Protein AF-D9PMX5-F1 (afdb_monomer)

Solvent-accessible surface area (backbone atoms only — not comparable to full-atom values): 16049 Å² total; per-residue (Å²): 133,87,76,80,77,75,87,60,54,78,67,49,69,47,73,49,73,52,74,52,67,73,66,56,41,36,36,37,34,32,37,39,31,43,28,40,38,72,65,44,78,43,47,46,88,87,67,52,73,47,41,22,31,37,40,39,36,14,28,20,63,21,34,35,36,45,33,70,34,85,86,42,70,61,33,41,30,40,36,38,35,51,24,34,32,25,38,39,39,39,38,44,65,49,89,92,55,53,35,35,36,45,35,36,40,33,39,23,52,29,36,37,39,29,62,32,88,54,39,42,36,41,23,67,28,37,38,41,42,37,34,40,34,33,56,40,51,92,93,39,74,24,66,48,22,68,46,18,59,92,63,59,46,75,31,66,22,84,94,46,74,40,74,47,46,48,70,22,84,73,27,24,32,45,34,40,36,32,37,38,37,43,34,49,73,70,30,39,40,34,30,38,41,37,40,35,38,38,87,67,22,42,40,36,38,35,39,57,32,30,37,35,39,68,55,97,59,39,36,40,37,39,38,64,17,35,38,41,36,40,33,41,71,84,79,28,39,3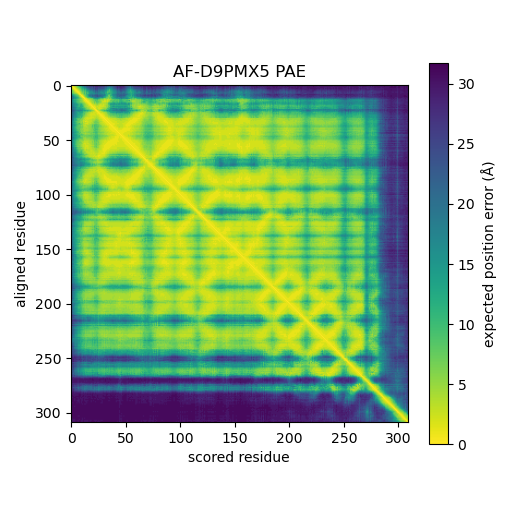5,39,40,37,35,26,20,40,38,38,42,50,59,103,50,79,75,44,54,26,73,37,32,38,39,39,40,38,42,74,73,57,72,94,80,61,67,51,74,48,76,49,77,44,57,88,66,86,93,82,79,79,80,81,80,85,84,80,84,81,90,84,85,89,80,88,84,82,81,85,80,131

Structure (mmCIF, N/CA/C/O backbone):
data_AF-D9PMX5-F1
#
_entry.id   AF-D9PMX5-F1
#
loop_
_atom_site.group_PDB
_atom_site.id
_atom_site.type_symbol
_atom_site.label_atom_id
_atom_site.label_alt_id
_atom_site.label_comp_id
_atom_site.label_asym_id
_atom_site.label_entity_id
_atom_site.label_seq_id
_atom_site.pdbx_PDB_ins_code
_atom_site.Cartn_x
_atom_site.Cartn_y
_atom_site.Cartn_z
_atom_site.occupancy
_atom_site.B_iso_or_equiv
_atom_site.auth_seq_id
_atom_site.auth_comp_id
_atom_site.auth_asym_id
_atom_site.auth_atom_id
_atom_site.pdbx_PDB_model_num
ATOM 1 N N . SER A 1 1 ? -36.006 3.185 29.974 1.00 39.69 1 SER A N 1
ATOM 2 C CA . SER A 1 1 ? -34.825 2.409 29.557 1.00 39.69 1 SER A CA 1
ATOM 3 C C . SER A 1 1 ? -34.786 2.412 28.040 1.00 39.69 1 SER A C 1
ATOM 5 O O . SER A 1 1 ? -35.597 1.746 27.414 1.00 39.69 1 SER A O 1
ATOM 7 N N . GLY A 1 2 ? -33.936 3.244 27.436 1.00 37.97 2 GLY A N 1
ATOM 8 C CA . GLY A 1 2 ? -33.701 3.164 25.995 1.00 37.97 2 GLY A CA 1
ATOM 9 C C . GLY A 1 2 ? -32.784 1.979 25.743 1.00 37.97 2 GLY A C 1
ATOM 10 O O . GLY A 1 2 ? -31.610 2.054 26.083 1.00 37.97 2 GLY A O 1
ATOM 11 N N . SER A 1 3 ? -33.321 0.869 25.247 1.00 43.72 3 SER A N 1
ATOM 12 C CA . SER A 1 3 ? -32.500 -0.226 24.743 1.00 43.72 3 SER A CA 1
ATOM 13 C C . SER A 1 3 ? -31.853 0.244 23.445 1.00 43.72 3 SER A C 1
ATOM 15 O O . SER A 1 3 ? -32.536 0.377 22.428 1.00 43.72 3 SER A O 1
ATOM 17 N N . THR A 1 4 ? -30.557 0.533 23.475 1.00 48.75 4 THR A N 1
ATOM 18 C CA . THR A 1 4 ? -29.737 0.570 22.266 1.00 48.75 4 THR A CA 1
ATOM 19 C C . THR A 1 4 ? -29.812 -0.824 21.655 1.00 48.75 4 THR A C 1
ATOM 21 O O . THR A 1 4 ? -29.334 -1.793 22.240 1.00 48.75 4 THR A O 1
ATOM 24 N N . PHE A 1 5 ? -30.513 -0.944 20.530 1.00 51.25 5 PHE A N 1
ATOM 25 C CA . PHE A 1 5 ? -30.492 -2.165 19.742 1.00 51.25 5 PHE A CA 1
ATOM 26 C C . PHE A 1 5 ? -29.097 -2.277 19.134 1.00 51.25 5 PHE A C 1
ATOM 28 O O . PHE A 1 5 ? -28.703 -1.445 18.319 1.00 51.25 5 PHE A O 1
ATOM 35 N N . ASP A 1 6 ? -28.344 -3.280 19.572 1.00 54.78 6 ASP A N 1
ATOM 36 C CA . ASP A 1 6 ? -27.130 -3.688 18.886 1.00 54.78 6 ASP A CA 1
ATOM 37 C C . ASP A 1 6 ? -27.539 -4.327 17.554 1.00 54.78 6 ASP A C 1
ATOM 39 O O . ASP A 1 6 ? -28.049 -5.449 17.501 1.00 54.78 6 ASP A O 1
ATOM 43 N N . HIS A 1 7 ? -27.404 -3.557 16.476 1.00 56.28 7 HIS A N 1
ATOM 44 C CA . HIS A 1 7 ? -27.706 -4.012 15.123 1.00 56.28 7 HIS A CA 1
ATOM 45 C C . HIS A 1 7 ? -26.608 -4.926 14.556 1.00 56.28 7 HIS A C 1
ATOM 47 O O . HIS A 1 7 ? -26.836 -5.575 13.536 1.00 56.28 7 HIS A O 1
ATOM 53 N N . PHE A 1 8 ? -25.452 -5.023 15.222 1.00 55.94 8 PHE A N 1
ATOM 54 C CA . PHE A 1 8 ? -24.312 -5.830 14.810 1.00 55.94 8 PHE A CA 1
ATOM 55 C C . PHE A 1 8 ? -23.960 -6.807 15.926 1.00 55.94 8 PHE A C 1
ATOM 57 O O . PHE A 1 8 ? -22.985 -6.609 16.642 1.00 55.94 8 PHE A O 1
ATOM 64 N N . GLY A 1 9 ? -24.747 -7.881 16.065 1.00 54.59 9 GLY A N 1
ATOM 65 C CA . GLY A 1 9 ? -24.430 -8.941 17.024 1.00 54.59 9 GLY A CA 1
ATOM 66 C C . GLY A 1 9 ? -22.936 -9.285 16.990 1.00 54.59 9 GLY A C 1
ATOM 67 O O . GLY A 1 9 ? -22.378 -9.505 15.915 1.00 54.59 9 GLY A O 1
ATOM 68 N N . VAL A 1 10 ? -22.290 -9.259 18.158 1.00 56.69 10 VAL A N 1
ATOM 69 C CA . VAL A 1 10 ? -20.836 -9.414 18.309 1.00 56.69 10 VAL A CA 1
ATOM 70 C C . VAL A 1 10 ? -20.323 -10.583 17.455 1.00 56.69 10 VAL A C 1
ATOM 72 O O . VAL A 1 10 ? -20.776 -11.716 17.615 1.00 56.69 10 VAL A O 1
ATOM 75 N N . ASN A 1 11 ? -19.368 -10.311 16.559 1.00 56.53 11 ASN A N 1
ATOM 76 C CA . ASN A 1 11 ? -18.756 -11.264 15.619 1.00 56.53 11 ASN A CA 1
ATOM 77 C C . ASN A 1 11 ? -19.645 -11.811 14.479 1.00 56.53 11 ASN A C 1
ATOM 79 O O . ASN A 1 11 ? -19.196 -12.700 13.753 1.00 56.53 11 ASN A O 1
ATOM 83 N N . ALA A 1 12 ? -20.861 -11.302 14.263 1.00 62.66 12 ALA A N 1
ATOM 84 C CA . ALA A 1 12 ? -21.625 -11.605 13.053 1.00 62.66 12 ALA A CA 1
ATOM 85 C C . ALA A 1 12 ? -21.166 -10.689 11.905 1.00 62.66 12 ALA A C 1
ATOM 87 O O . ALA A 1 12 ? -21.314 -9.470 11.970 1.00 62.66 12 ALA A O 1
ATOM 88 N N . GLY A 1 13 ? -20.585 -11.276 10.856 1.00 73.56 13 GLY A N 1
ATOM 89 C CA . GLY A 1 13 ? -20.261 -10.554 9.628 1.00 73.56 13 GLY A CA 1
ATOM 90 C C . GLY A 1 13 ? -21.500 -10.379 8.755 1.00 73.56 13 GLY A C 1
ATOM 91 O O . GLY A 1 13 ? -22.198 -11.349 8.464 1.00 73.56 13 GLY A O 1
ATOM 92 N N . TYR A 1 14 ? -21.757 -9.155 8.306 1.00 81.19 14 TYR A N 1
ATOM 93 C CA . TYR A 1 14 ? -22.816 -8.835 7.352 1.00 81.19 14 TYR A CA 1
ATOM 94 C C . TYR A 1 14 ? -22.183 -8.520 6.009 1.00 81.19 14 TYR A C 1
ATOM 96 O O . TYR A 1 14 ? -21.224 -7.760 5.958 1.00 81.19 14 TYR A O 1
ATOM 104 N N . SER A 1 15 ? -22.710 -9.091 4.927 1.00 80.75 15 SER A N 1
ATOM 105 C CA . SER A 1 15 ? -22.255 -8.786 3.569 1.00 80.75 15 SER A CA 1
ATOM 106 C C . SER A 1 15 ? -23.378 -8.149 2.770 1.00 80.75 15 SER A C 1
ATOM 108 O O . SER A 1 15 ? -24.520 -8.608 2.819 1.00 80.75 15 SER A O 1
ATOM 110 N N . PHE A 1 16 ? -23.053 -7.100 2.030 1.00 83.25 16 PHE A N 1
ATOM 111 C CA . PHE A 1 16 ? -23.974 -6.422 1.136 1.00 83.25 16 PHE A CA 1
ATOM 112 C C . PHE A 1 16 ? -23.234 -5.975 -0.124 1.00 83.25 16 PHE A C 1
ATOM 114 O O . PHE A 1 16 ? -22.102 -5.502 -0.071 1.00 83.25 16 PHE A O 1
ATOM 121 N N . GLY A 1 17 ? -23.880 -6.147 -1.273 1.00 84.50 17 GLY A N 1
ATOM 122 C CA . GLY A 1 17 ? -23.420 -5.570 -2.531 1.00 84.50 17 GLY A CA 1
ATOM 123 C C . GLY A 1 17 ? -23.981 -4.164 -2.699 1.00 84.50 17 GLY A C 1
ATOM 124 O O . GLY A 1 17 ? -25.111 -3.895 -2.283 1.00 84.50 17 GLY A O 1
ATOM 125 N N . G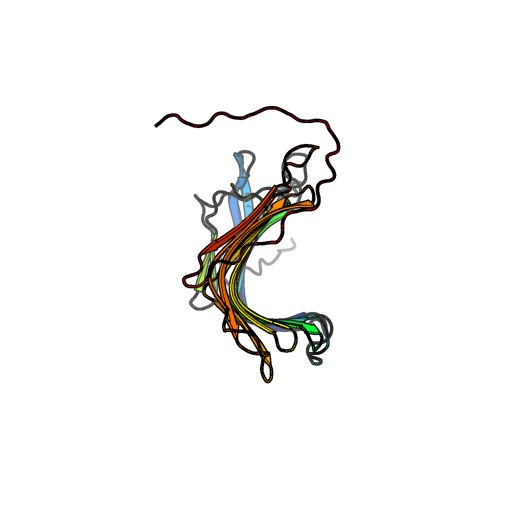LY A 1 18 ? -23.219 -3.272 -3.320 1.00 79.75 18 GLY A N 1
ATOM 126 C CA . GLY A 1 18 ? -23.730 -1.951 -3.654 1.00 79.75 18 GLY A CA 1
ATOM 127 C C . GLY A 1 18 ? -22.712 -1.032 -4.305 1.00 79.75 18 GLY A C 1
ATOM 128 O O . GLY A 1 18 ? -21.533 -1.361 -4.440 1.00 79.75 18 GLY A O 1
ATOM 129 N N . ASP A 1 19 ? -23.210 0.143 -4.675 1.00 83.06 19 ASP A N 1
ATOM 130 C CA . ASP A 1 19 ? -22.425 1.234 -5.230 1.00 83.06 19 ASP A CA 1
ATOM 131 C C . ASP A 1 19 ? -22.364 2.381 -4.215 1.00 83.06 19 ASP A C 1
ATOM 133 O O . ASP A 1 19 ? -23.390 2.929 -3.804 1.00 83.06 19 ASP A O 1
ATOM 137 N N . LEU A 1 20 ? -21.155 2.785 -3.837 1.00 79.94 20 LEU A N 1
ATOM 138 C CA . LEU A 1 20 ? -20.886 4.066 -3.202 1.00 79.94 20 LEU A CA 1
ATOM 139 C C . LEU A 1 20 ? -20.490 5.057 -4.296 1.00 79.94 20 LEU A C 1
ATOM 141 O O . LEU A 1 20 ? -19.436 4.920 -4.911 1.00 79.94 20 LEU A O 1
ATOM 145 N N . SER A 1 21 ? -21.309 6.078 -4.529 1.00 82.50 21 SER A N 1
ATOM 146 C CA . SER A 1 21 ? -20.995 7.162 -5.461 1.00 82.50 21 SER A CA 1
ATOM 147 C C . SER A 1 21 ? -21.200 8.504 -4.775 1.00 82.50 21 SER A C 1
ATOM 149 O O . SER A 1 21 ? -22.320 8.863 -4.416 1.00 82.50 21 SER A O 1
ATOM 151 N N . LEU A 1 22 ? -20.114 9.257 -4.598 1.00 80.81 22 LEU A N 1
ATOM 152 C CA . LEU A 1 22 ? -20.129 10.615 -4.045 1.00 80.81 22 LEU A CA 1
ATOM 153 C C . LEU A 1 22 ? -20.081 11.671 -5.165 1.00 80.81 22 LEU A C 1
ATOM 155 O O . LEU A 1 22 ? -19.521 12.755 -5.000 1.00 80.81 22 LEU A O 1
ATOM 159 N N . GLY A 1 23 ? -20.642 11.345 -6.334 1.00 79.69 23 GLY A N 1
ATOM 160 C CA . GLY A 1 23 ? -20.618 12.191 -7.525 1.00 79.69 23 GLY A CA 1
ATOM 161 C C . GLY A 1 23 ? -19.370 11.960 -8.378 1.00 79.69 23 GLY A C 1
ATOM 162 O O . GLY A 1 23 ? -18.983 10.824 -8.627 1.00 79.69 23 GLY A O 1
ATOM 163 N N . GLN A 1 24 ? -18.746 13.039 -8.859 1.00 75.75 24 GLN A N 1
ATOM 164 C CA . GLN A 1 24 ? -17.623 12.948 -9.810 1.00 75.75 24 GLN A CA 1
ATOM 165 C C . GLN A 1 24 ? -16.289 12.540 -9.162 1.00 75.75 24 GLN A C 1
ATOM 167 O O . GLN A 1 24 ? -15.357 12.167 -9.868 1.00 75.75 24 GLN A O 1
ATOM 172 N N . GLY A 1 25 ? -16.213 12.617 -7.828 1.00 76.81 25 GLY A N 1
ATOM 173 C CA . GLY A 1 25 ? -14.975 12.485 -7.061 1.00 76.81 25 GLY A CA 1
ATOM 174 C C . GLY A 1 25 ? -14.588 11.054 -6.705 1.00 76.81 25 GLY A C 1
ATOM 175 O O . GLY A 1 25 ? -13.450 10.642 -6.909 1.00 76.81 25 GLY A O 1
ATOM 176 N N . LEU A 1 26 ? -15.538 10.309 -6.141 1.00 84.12 26 LEU A N 1
ATOM 177 C CA . LEU A 1 26 ? -15.337 8.957 -5.631 1.00 84.12 26 LEU A CA 1
ATOM 178 C C . LEU A 1 26 ? -16.493 8.074 -6.088 1.00 84.12 26 LEU A C 1
ATOM 180 O O . LEU A 1 26 ? -17.654 8.370 -5.804 1.00 84.12 26 LEU A O 1
ATOM 184 N N . SER A 1 27 ? -16.158 6.969 -6.744 1.00 87.94 27 SER A N 1
ATOM 185 C CA . SER A 1 27 ? -17.079 5.857 -6.965 1.00 87.94 27 SER A CA 1
ATOM 186 C C . SER A 1 27 ? -16.402 4.552 -6.572 1.00 87.94 27 SER A C 1
ATOM 188 O O . SER A 1 27 ? -15.224 4.378 -6.873 1.00 87.94 27 SER A O 1
ATOM 190 N N . LEU A 1 28 ? -17.132 3.653 -5.925 1.00 87.69 28 LEU A N 1
ATOM 191 C CA . LEU A 1 28 ? -16.702 2.301 -5.594 1.00 87.69 28 LEU A CA 1
ATOM 192 C C . LEU A 1 28 ? -17.919 1.379 -5.670 1.00 87.69 28 LEU A C 1
ATOM 194 O O . LEU A 1 28 ? -18.917 1.631 -5.005 1.00 87.69 28 LEU A O 1
ATOM 198 N N . SER A 1 29 ? -17.832 0.325 -6.465 1.00 91.19 29 SER A N 1
ATOM 199 C CA . SER A 1 29 ? -18.817 -0.751 -6.543 1.00 91.19 29 SER A CA 1
ATOM 200 C C . SER A 1 29 ? -18.178 -2.051 -6.088 1.00 91.19 29 SER A C 1
ATOM 202 O O . SER A 1 29 ? -16.992 -2.250 -6.337 1.00 91.19 29 SER A O 1
ATOM 204 N N . GLY A 1 30 ? -18.937 -2.956 -5.485 1.00 91.56 30 GLY A N 1
ATOM 205 C CA . GLY A 1 30 ? -18.432 -4.275 -5.106 1.00 91.56 30 GLY A CA 1
ATOM 206 C C . GLY A 1 30 ? -19.278 -4.923 -4.024 1.00 91.56 30 GLY A C 1
ATOM 207 O O . GLY A 1 30 ? -20.362 -4.437 -3.685 1.00 91.56 30 GLY A O 1
ATOM 208 N N . THR A 1 31 ? -18.761 -6.013 -3.467 1.00 93.06 31 THR A N 1
ATOM 209 C CA . THR A 1 31 ? -19.332 -6.622 -2.266 1.00 93.06 31 THR A CA 1
ATOM 210 C C . THR A 1 31 ? -18.546 -6.136 -1.061 1.00 93.06 31 THR A C 1
ATOM 212 O O . THR A 1 31 ? -17.327 -6.279 -1.013 1.00 93.06 31 THR A O 1
ATOM 215 N N . LEU A 1 32 ? -19.242 -5.553 -0.090 1.00 90.75 32 LEU A N 1
ATOM 216 C CA . LEU A 1 32 ? -18.660 -5.148 1.179 1.00 90.75 32 LEU A CA 1
ATOM 217 C C . LEU A 1 32 ? -19.118 -6.108 2.270 1.00 90.75 32 LEU A C 1
ATOM 219 O O . LEU A 1 32 ? -20.305 -6.415 2.377 1.00 90.75 32 LEU A O 1
ATOM 223 N N . SER A 1 33 ? -18.184 -6.553 3.101 1.00 90.81 33 SER A N 1
ATOM 224 C CA . SER A 1 33 ? -18.472 -7.245 4.349 1.00 90.81 33 SER A CA 1
ATOM 225 C C . SER A 1 33 ? -18.064 -6.370 5.527 1.00 90.81 33 SER A C 1
ATOM 227 O O . SER A 1 33 ? -17.043 -5.693 5.478 1.00 90.81 33 SER A O 1
ATOM 229 N N . VAL A 1 34 ? -18.870 -6.345 6.585 1.00 91.31 34 VAL A N 1
ATOM 230 C CA . VAL A 1 34 ? -18.575 -5.612 7.820 1.00 91.31 34 VAL A CA 1
ATOM 231 C C . VAL A 1 34 ? -18.812 -6.537 9.002 1.00 91.31 34 VAL A C 1
ATOM 233 O O . VAL A 1 34 ? -19.871 -7.154 9.116 1.00 91.31 34 VAL A O 1
ATOM 236 N N . ALA A 1 35 ? -17.832 -6.627 9.890 1.00 91.50 35 ALA A N 1
ATOM 237 C CA . ALA A 1 35 ? -17.941 -7.298 11.175 1.00 91.50 35 ALA A CA 1
ATOM 238 C C . ALA A 1 35 ? -17.392 -6.395 12.280 1.00 91.50 35 ALA A C 1
ATOM 240 O O . ALA A 1 35 ? -16.505 -5.573 12.049 1.00 91.50 35 ALA A O 1
ATOM 241 N N . TYR A 1 36 ? -17.917 -6.577 13.486 1.00 92.69 36 TYR A N 1
ATOM 242 C CA . TYR A 1 36 ? -17.528 -5.813 14.660 1.00 92.69 36 TYR A CA 1
ATOM 243 C C . TYR A 1 36 ? -17.294 -6.749 15.848 1.00 92.69 36 TYR A C 1
ATOM 245 O O . TYR A 1 36 ? -18.074 -7.675 16.102 1.00 92.69 36 TYR A O 1
ATOM 253 N N . SER A 1 37 ? -16.200 -6.509 16.562 1.00 92.25 37 SER A N 1
ATOM 254 C CA . SER A 1 37 ? -15.823 -7.207 17.788 1.00 92.25 37 SER A CA 1
ATOM 255 C C . SER A 1 37 ? -15.557 -6.159 18.863 1.00 92.25 37 SER A C 1
ATOM 257 O O . SER A 1 37 ? -14.705 -5.302 18.670 1.00 92.25 37 SER A O 1
ATOM 259 N N . THR A 1 38 ? -16.252 -6.224 19.995 1.00 93.56 38 THR A N 1
ATOM 260 C CA . THR A 1 38 ? -16.013 -5.316 21.129 1.00 93.56 38 THR A CA 1
ATOM 261 C C . THR A 1 38 ? -15.159 -5.986 22.203 1.00 93.56 38 THR A C 1
ATOM 263 O O . THR A 1 38 ? -15.226 -7.206 22.384 1.00 93.56 38 THR A O 1
ATOM 266 N N . GLY A 1 39 ? -14.361 -5.194 22.922 1.00 92.12 39 GLY A N 1
ATOM 267 C CA . GLY A 1 39 ? -13.612 -5.654 24.092 1.00 92.12 39 GLY A CA 1
ATOM 268 C C . GLY A 1 39 ? -12.479 -6.639 23.786 1.00 92.12 39 GLY A C 1
ATOM 269 O O . GLY A 1 39 ? -12.128 -7.460 24.635 1.00 92.12 39 GLY A O 1
ATOM 270 N N . VAL A 1 40 ? -11.904 -6.581 22.584 1.00 93.94 40 VAL A N 1
ATOM 271 C CA . VAL A 1 40 ? -10.739 -7.382 22.192 1.00 93.94 40 VAL A CA 1
ATOM 272 C C . VAL A 1 40 ? -9.528 -6.923 23.004 1.00 93.94 40 VAL A C 1
ATOM 274 O O . VAL A 1 40 ? -9.148 -5.759 22.963 1.00 93.94 40 VAL A O 1
ATOM 277 N N . SER A 1 41 ? -8.920 -7.823 23.774 1.00 94.69 41 SER A N 1
ATOM 278 C CA . SER A 1 41 ? -7.818 -7.472 24.674 1.00 94.69 41 SER A CA 1
ATOM 279 C C . SER A 1 41 ? -6.486 -7.432 23.924 1.00 94.69 41 SER A C 1
ATOM 281 O O . SER A 1 41 ? -5.840 -8.463 23.791 1.00 94.69 41 SER A O 1
ATOM 283 N N . LEU A 1 42 ? -6.057 -6.257 23.461 1.00 95.25 42 LEU A N 1
ATOM 284 C CA . LEU A 1 42 ? -4.786 -6.077 22.745 1.00 95.25 42 LEU A CA 1
ATOM 285 C C . LEU A 1 42 ? -3.757 -5.355 23.620 1.00 95.25 42 LEU A C 1
ATOM 287 O O . LEU A 1 42 ? -4.109 -4.659 24.574 1.00 95.25 42 LEU A O 1
ATOM 291 N N . THR A 1 43 ? -2.478 -5.526 23.286 1.00 94.25 43 THR A N 1
ATOM 292 C CA . THR A 1 43 ? -1.367 -4.818 23.928 1.00 94.25 43 THR A CA 1
ATOM 293 C C . THR A 1 43 ? -0.952 -3.639 23.058 1.00 94.25 43 THR A C 1
ATOM 295 O O . THR A 1 43 ? -0.607 -3.822 21.891 1.00 94.25 43 THR A O 1
ATOM 298 N N . ASP A 1 44 ? -0.986 -2.434 23.622 1.00 93.12 44 ASP A N 1
ATOM 299 C CA . ASP A 1 44 ? -0.514 -1.239 22.934 1.00 93.12 44 ASP A CA 1
ATOM 300 C C . ASP A 1 44 ? 1.027 -1.185 22.863 1.00 93.12 44 ASP A C 1
ATOM 302 O O . ASP A 1 44 ? 1.723 -1.952 23.540 1.00 93.12 44 ASP A O 1
ATOM 306 N N . PRO A 1 45 ? 1.602 -0.272 22.065 1.00 94.50 45 PRO A N 1
ATOM 307 C CA . PRO A 1 45 ? 3.056 -0.178 21.918 1.00 94.50 45 PRO A CA 1
ATOM 308 C C . PRO A 1 45 ? 3.807 0.316 23.164 1.00 94.50 45 PRO A C 1
ATOM 310 O O . PRO A 1 45 ? 5.032 0.217 23.208 1.00 94.50 45 PRO A O 1
ATOM 313 N N . LEU A 1 46 ? 3.106 0.807 24.194 1.00 93.31 46 LEU A N 1
ATOM 314 C CA . LEU A 1 46 ? 3.682 1.099 25.513 1.00 93.31 46 LEU A CA 1
ATOM 315 C C . LEU A 1 46 ? 3.660 -0.129 26.444 1.00 93.31 46 LEU A C 1
ATOM 317 O O . LEU A 1 46 ? 4.177 -0.065 27.561 1.00 93.31 46 LEU A O 1
ATOM 321 N N . GLY A 1 47 ? 3.102 -1.252 25.986 1.00 92.44 47 GLY A N 1
ATOM 322 C CA . GLY A 1 47 ? 3.020 -2.514 26.714 1.00 92.44 47 GLY A CA 1
ATOM 323 C C . GLY A 1 47 ? 1.777 -2.648 27.595 1.00 92.44 47 GLY A C 1
ATOM 324 O O . GLY A 1 47 ? 1.660 -3.639 28.321 1.00 92.44 47 GLY A O 1
ATOM 325 N N . ALA A 1 48 ? 0.842 -1.694 27.558 1.00 91.75 48 ALA A N 1
ATOM 326 C CA . ALA A 1 48 ? -0.394 -1.798 28.321 1.00 91.75 48 ALA A CA 1
ATOM 327 C C . ALA A 1 48 ? -1.402 -2.678 27.575 1.00 91.75 48 ALA A C 1
ATOM 329 O O . ALA A 1 48 ? -1.658 -2.503 26.387 1.00 91.75 48 ALA A O 1
ATOM 330 N N . THR A 1 49 ? -1.988 -3.643 28.283 1.00 94.06 49 THR A N 1
ATOM 331 C CA . THR A 1 49 ? -3.071 -4.469 27.736 1.00 94.06 49 THR A CA 1
ATOM 332 C C . THR A 1 49 ? -4.412 -3.867 28.122 1.00 94.06 49 THR A C 1
ATOM 334 O O . THR A 1 49 ? -4.680 -3.680 29.309 1.00 94.06 49 THR A O 1
ATOM 337 N N . GLN A 1 50 ? -5.246 -3.568 27.130 1.00 93.62 50 GLN A N 1
ATOM 338 C CA . GLN A 1 50 ? -6.530 -2.891 27.320 1.00 93.62 50 GLN A CA 1
ATOM 339 C C . GLN A 1 50 ? -7.569 -3.364 26.285 1.00 93.62 50 GLN A C 1
ATOM 341 O O . GLN A 1 50 ? -7.194 -4.009 25.302 1.00 93.62 50 GLN A O 1
ATOM 346 N N . PRO A 1 51 ? -8.876 -3.147 26.525 1.00 95.88 51 PRO A N 1
ATOM 347 C CA . PRO A 1 51 ? -9.910 -3.535 25.574 1.00 95.88 51 PRO A CA 1
ATOM 348 C C . PRO A 1 51 ? -9.963 -2.582 24.374 1.00 95.88 51 PRO A C 1
ATOM 350 O O . PRO A 1 51 ? -9.901 -1.363 24.533 1.00 95.88 51 PRO A O 1
ATOM 353 N N . PHE A 1 52 ? -10.137 -3.164 23.192 1.00 96.31 52 PHE A N 1
ATOM 354 C CA . PHE A 1 52 ? -10.343 -2.465 21.933 1.00 96.31 52 PHE A CA 1
ATOM 355 C C . PHE A 1 52 ? -11.602 -2.952 21.229 1.00 96.31 52 PHE A C 1
ATOM 357 O O . PHE A 1 52 ? -11.941 -4.139 21.228 1.00 96.31 52 PHE A O 1
ATOM 364 N N . ASP A 1 53 ? -12.249 -2.017 20.565 1.00 95.44 53 ASP A N 1
ATOM 365 C CA . ASP A 1 53 ? -13.300 -2.250 19.607 1.00 95.44 53 ASP A CA 1
ATOM 366 C C . ASP A 1 53 ? -12.668 -2.375 18.220 1.00 95.44 53 ASP A C 1
ATOM 368 O O . ASP A 1 53 ? -11.829 -1.571 17.816 1.00 95.44 53 ASP A O 1
ATOM 372 N N . VAL A 1 54 ? -13.038 -3.421 17.490 1.00 96.00 54 VAL A N 1
ATOM 373 C CA . VAL A 1 54 ? -12.404 -3.800 16.230 1.00 96.00 54 VAL A CA 1
ATOM 374 C C . VAL A 1 54 ? -13.462 -3.913 15.145 1.00 96.00 54 VAL A C 1
ATOM 376 O O . VAL A 1 54 ? -14.298 -4.818 15.165 1.00 96.00 54 VAL A O 1
ATOM 379 N N . TRP A 1 55 ? -13.388 -3.022 14.162 1.00 95.62 55 TRP A N 1
ATOM 380 C CA . TRP A 1 55 ? -14.150 -3.106 12.924 1.00 95.62 55 TRP A CA 1
ATOM 381 C C . TRP A 1 55 ? -13.326 -3.795 11.846 1.00 95.62 55 TRP A C 1
ATOM 383 O O . TRP A 1 55 ? -12.168 -3.459 11.606 1.00 95.62 55 TRP A O 1
ATOM 393 N N . LYS A 1 56 ? -13.952 -4.750 11.169 1.00 95.25 56 LYS A N 1
ATOM 394 C CA . LYS A 1 56 ? -13.385 -5.511 10.059 1.00 95.25 56 LYS A CA 1
ATOM 395 C C . LYS A 1 56 ? -14.235 -5.252 8.836 1.00 95.25 56 LYS A C 1
ATOM 397 O O . LYS A 1 56 ? -15.415 -5.591 8.839 1.00 95.25 56 LYS A O 1
ATOM 402 N N . ILE A 1 57 ? -13.642 -4.668 7.809 1.00 93.88 57 ILE A N 1
ATOM 403 C CA . ILE A 1 57 ? -14.313 -4.359 6.553 1.00 93.88 57 ILE A CA 1
ATOM 404 C C . ILE A 1 57 ? -13.616 -5.143 5.445 1.00 93.88 57 ILE A C 1
ATOM 406 O O . ILE A 1 57 ? -12.427 -4.949 5.210 1.00 93.88 57 ILE A O 1
ATOM 410 N N . GLY A 1 58 ? -14.333 -6.044 4.784 1.00 94.44 58 GLY A N 1
ATOM 411 C CA . GLY A 1 58 ? -13.878 -6.712 3.570 1.00 94.44 58 GLY A CA 1
ATOM 412 C C . GLY A 1 58 ? -14.463 -6.033 2.339 1.00 94.44 58 GLY A C 1
ATOM 413 O O . GLY A 1 58 ? -15.619 -5.620 2.344 1.00 94.44 58 GLY A O 1
ATOM 414 N N . ILE A 1 59 ? -13.670 -5.917 1.285 1.00 93.25 59 ILE A N 1
ATOM 415 C CA . ILE A 1 59 ? -14.092 -5.466 -0.040 1.00 93.25 59 ILE A CA 1
ATOM 416 C C . ILE A 1 59 ? -13.713 -6.579 -1.002 1.00 93.25 59 ILE A C 1
ATOM 418 O O . ILE A 1 59 ? -12.556 -6.985 -1.018 1.00 93.25 59 ILE A O 1
ATOM 422 N N . GLU A 1 60 ? -14.675 -7.072 -1.767 1.00 94.62 60 GLU A N 1
ATOM 423 C CA . GLU A 1 60 ? -14.483 -8.129 -2.757 1.00 94.62 60 GLU A CA 1
ATOM 424 C C . GLU A 1 60 ? -14.915 -7.634 -4.141 1.00 94.62 60 GLU A C 1
ATOM 426 O O . GLU A 1 60 ? -15.985 -7.019 -4.278 1.00 94.62 60 GLU A O 1
ATOM 431 N N . ASN A 1 61 ? -14.107 -7.941 -5.164 1.00 94.12 61 ASN A N 1
ATOM 432 C CA . ASN A 1 61 ? -14.347 -7.577 -6.566 1.00 94.12 61 ASN A CA 1
ATOM 433 C C . ASN A 1 61 ? -14.636 -6.070 -6.744 1.00 94.12 61 ASN A C 1
ATOM 435 O O . ASN A 1 61 ? -15.455 -5.647 -7.569 1.00 94.12 61 ASN A O 1
ATOM 439 N N . GLY A 1 62 ? -13.985 -5.240 -5.931 1.00 92.56 62 GLY A N 1
ATOM 440 C CA . GLY A 1 62 ? -14.195 -3.805 -5.886 1.00 92.56 62 GLY A CA 1
ATOM 441 C C . GLY A 1 62 ? -13.755 -3.128 -7.182 1.00 92.56 62 GLY A C 1
ATOM 442 O O . GLY A 1 62 ? -12.667 -3.364 -7.692 1.00 92.56 62 GLY A O 1
ATOM 443 N N . THR A 1 63 ? -14.569 -2.243 -7.737 1.00 93.50 63 THR A N 1
ATOM 444 C CA . THR A 1 63 ? -14.178 -1.405 -8.875 1.00 93.50 63 THR A CA 1
ATOM 445 C C . THR A 1 63 ? -14.457 0.037 -8.535 1.00 93.50 63 THR A C 1
ATOM 447 O O . THR A 1 63 ? -15.562 0.388 -8.131 1.00 93.50 63 THR A O 1
ATOM 450 N N . GLY A 1 64 ? -13.451 0.890 -8.684 1.00 90.06 64 GLY A N 1
ATOM 451 C CA . GLY A 1 64 ? -13.535 2.250 -8.193 1.00 90.06 64 GLY A CA 1
ATOM 452 C C . GLY A 1 64 ? -12.821 3.271 -9.054 1.00 90.06 64 GLY A C 1
ATOM 453 O O . GLY A 1 64 ? -11.987 2.961 -9.902 1.00 90.06 64 GLY A O 1
ATOM 454 N N . TYR A 1 65 ? -13.185 4.521 -8.817 1.00 89.38 65 TYR A N 1
ATOM 455 C CA . TYR A 1 65 ? -12.521 5.690 -9.362 1.00 89.38 65 TYR A CA 1
ATOM 456 C C . TYR A 1 65 ? -12.420 6.751 -8.272 1.00 89.38 65 TYR A C 1
ATOM 458 O O . TYR A 1 65 ? -13.418 7.047 -7.615 1.00 89.38 65 TYR A O 1
ATOM 466 N N . LEU A 1 66 ? -11.232 7.326 -8.125 1.00 88.06 66 LEU A N 1
ATOM 467 C CA . LEU A 1 66 ? -10.946 8.498 -7.310 1.00 88.06 66 LEU A CA 1
ATOM 468 C C . LEU A 1 66 ? -10.302 9.558 -8.206 1.00 88.06 66 LEU A C 1
ATOM 470 O O . LEU A 1 66 ? -9.193 9.350 -8.691 1.00 88.06 66 LEU A O 1
ATOM 474 N N . GLY A 1 67 ? -10.947 10.698 -8.428 1.00 86.88 67 GLY A N 1
ATOM 475 C CA . GLY A 1 67 ? -10.391 11.722 -9.313 1.00 86.88 67 GLY A CA 1
ATOM 476 C C . GLY A 1 67 ? -11.337 12.875 -9.598 1.00 86.88 67 GLY A C 1
ATOM 477 O O . GLY A 1 67 ? -12.329 13.056 -8.908 1.00 86.88 67 GLY A O 1
ATOM 478 N N . LEU A 1 68 ? -11.002 13.695 -10.592 1.00 82.50 68 LEU A N 1
ATOM 479 C CA . LEU A 1 68 ? -11.769 14.907 -10.898 1.00 82.50 68 LEU A CA 1
ATOM 480 C C . LEU A 1 68 ? -12.939 14.664 -11.860 1.00 82.50 68 LEU A C 1
ATOM 482 O O . LEU A 1 68 ? -13.920 15.404 -11.796 1.00 82.50 68 LEU A O 1
ATOM 486 N N . ASP A 1 69 ? -12.836 13.667 -12.742 1.00 78.94 69 ASP A N 1
ATOM 487 C CA . ASP A 1 69 ? -13.909 13.275 -13.660 1.00 78.94 69 ASP A CA 1
ATOM 488 C C . ASP A 1 69 ? -13.667 11.857 -14.200 1.00 78.94 69 ASP A C 1
ATOM 490 O O . ASP A 1 69 ? -12.730 11.610 -14.961 1.00 78.94 69 ASP A O 1
ATOM 494 N N . LYS A 1 70 ? -14.533 10.916 -13.818 1.00 74.00 70 LYS A N 1
ATOM 495 C CA . LYS A 1 70 ? -14.464 9.516 -14.263 1.00 74.00 70 LYS A CA 1
ATOM 496 C C . LYS A 1 70 ? -14.686 9.357 -15.771 1.00 74.00 70 LYS A C 1
ATOM 498 O O . LYS A 1 70 ? -14.220 8.375 -16.345 1.00 74.00 70 LYS A O 1
ATOM 503 N N . ALA A 1 71 ? -15.431 10.266 -16.399 1.00 78.25 71 ALA A N 1
ATOM 504 C CA . ALA A 1 71 ? -15.819 10.171 -17.802 1.00 78.25 71 ALA A CA 1
ATOM 505 C C . ALA A 1 71 ? -14.802 10.822 -18.756 1.00 78.25 71 ALA A C 1
ATOM 507 O O . ALA A 1 71 ? -14.795 10.493 -19.944 1.00 78.25 71 ALA A O 1
ATOM 508 N N . ASP A 1 72 ? -13.935 11.706 -18.253 1.00 75.81 72 ASP A N 1
ATOM 509 C CA . ASP A 1 72 ? -12.899 12.383 -19.035 1.00 75.81 72 ASP A CA 1
ATOM 510 C C . ASP A 1 72 ? -11.499 11.820 -18.703 1.00 75.81 72 ASP A C 1
ATOM 512 O O . ASP A 1 72 ? -10.900 12.192 -17.689 1.00 75.81 72 ASP A O 1
ATOM 516 N N . PRO A 1 73 ? -10.911 10.966 -19.567 1.00 64.19 73 PRO A N 1
ATOM 517 C CA . PRO A 1 73 ? -9.574 10.414 -19.349 1.00 64.19 73 PRO A CA 1
ATOM 518 C C . PRO A 1 73 ? -8.469 11.481 -19.390 1.00 64.19 73 PRO A C 1
ATOM 520 O O . PRO A 1 73 ? -7.335 11.185 -19.029 1.00 64.19 73 PRO A O 1
ATOM 523 N N . GLY A 1 74 ? -8.761 12.715 -19.813 1.00 69.44 74 GLY A N 1
ATOM 524 C CA . GLY A 1 74 ? -7.849 13.852 -19.727 1.00 69.44 74 GLY A CA 1
ATOM 525 C C . GLY A 1 74 ? -7.771 14.483 -18.334 1.00 69.44 74 GLY A C 1
ATOM 526 O O . GLY A 1 74 ? -6.912 15.344 -18.116 1.00 69.44 74 GLY A O 1
ATOM 527 N N . LYS A 1 75 ? -8.638 14.084 -17.392 1.00 80.38 75 LYS A N 1
ATOM 528 C CA . LYS A 1 75 ? -8.614 14.568 -16.010 1.00 80.38 75 LYS A CA 1
ATOM 529 C C . LYS A 1 75 ? -7.810 13.640 -15.097 1.00 80.38 75 LYS A C 1
ATOM 531 O O . LYS A 1 75 ? -7.888 12.420 -15.235 1.00 80.38 75 LYS A O 1
ATOM 536 N N . PRO A 1 76 ? -7.075 14.212 -14.126 1.00 85.69 76 PRO A N 1
ATOM 537 C CA . PRO A 1 76 ? -6.412 13.446 -13.088 1.00 85.69 76 PRO A CA 1
ATOM 538 C C . PRO A 1 76 ? -7.371 12.506 -12.357 1.00 85.69 76 PRO A C 1
ATOM 540 O O . PRO A 1 76 ? -8.400 12.945 -11.832 1.00 85.69 76 PRO A O 1
ATOM 543 N N . GLY A 1 77 ? -7.002 11.234 -12.284 1.00 87.94 77 GLY A N 1
ATOM 544 C CA . GLY A 1 77 ? -7.746 10.239 -11.533 1.00 87.94 77 GLY A CA 1
ATOM 545 C C . GLY A 1 77 ? -7.036 8.898 -11.447 1.00 87.94 77 GLY A C 1
ATOM 546 O O . GLY A 1 77 ? -6.191 8.555 -12.273 1.00 87.94 77 GLY A O 1
ATOM 547 N N . LEU A 1 78 ? -7.411 8.143 -10.425 1.00 88.75 78 LEU A N 1
ATOM 548 C CA . LEU A 1 78 ? -7.033 6.766 -10.176 1.00 88.75 78 LEU A CA 1
ATOM 549 C C . LEU A 1 78 ? -8.269 5.899 -10.399 1.00 88.75 78 LEU A C 1
ATOM 551 O O . LEU A 1 78 ? -9.261 6.034 -9.689 1.00 88.75 78 LEU A O 1
ATOM 555 N N . SER A 1 79 ? -8.193 4.995 -11.364 1.00 90.88 79 SER A N 1
ATOM 556 C CA . SER A 1 79 ? -9.161 3.910 -11.517 1.00 90.88 79 SER A CA 1
ATOM 557 C C . SER A 1 79 ? -8.556 2.615 -11.003 1.00 90.88 79 SER A C 1
ATOM 559 O O . SER A 1 79 ? -7.368 2.369 -11.204 1.00 90.88 79 SER A O 1
ATOM 561 N N . VAL A 1 80 ? -9.369 1.795 -10.353 1.00 92.56 80 VAL A N 1
ATOM 562 C CA . VAL A 1 80 ? -8.990 0.466 -9.872 1.00 92.56 80 VAL A CA 1
ATOM 563 C C . VAL A 1 80 ? -10.070 -0.530 -10.254 1.00 92.56 80 VAL A C 1
ATOM 565 O O . VAL A 1 80 ? -11.257 -0.200 -10.229 1.00 92.56 80 VAL A O 1
ATOM 568 N N . THR A 1 81 ? -9.666 -1.737 -10.619 1.00 94.25 81 THR A N 1
ATOM 569 C CA . THR A 1 81 ? -10.580 -2.830 -10.958 1.00 94.25 81 THR A CA 1
ATOM 570 C C . THR A 1 81 ? -10.171 -4.085 -10.221 1.00 94.25 81 THR A C 1
ATOM 572 O O . THR A 1 81 ? -8.971 -4.348 -10.099 1.00 94.25 81 THR A O 1
ATOM 575 N N . ASP A 1 82 ? -11.174 -4.868 -9.829 1.00 93.81 82 ASP A N 1
ATOM 576 C CA . ASP A 1 82 ? -10.990 -6.146 -9.144 1.00 93.81 82 ASP A CA 1
ATOM 577 C C . ASP A 1 82 ? -10.159 -5.988 -7.861 1.00 93.81 82 ASP A C 1
ATOM 579 O O . ASP A 1 82 ? -9.076 -6.549 -7.699 1.00 93.81 82 ASP A O 1
ATOM 583 N N . VAL A 1 83 ? -10.628 -5.078 -7.005 1.00 93.44 83 VAL A N 1
ATOM 584 C CA . VAL A 1 83 ? -10.052 -4.786 -5.698 1.00 93.44 83 VAL A CA 1
ATOM 585 C C . VAL A 1 83 ? -10.595 -5.780 -4.689 1.00 93.44 83 VAL A C 1
ATOM 587 O O . VAL A 1 83 ? -11.766 -5.709 -4.318 1.00 93.44 83 VAL A O 1
ATOM 590 N N . ASP A 1 84 ? -9.707 -6.612 -4.172 1.00 94.56 84 ASP A N 1
ATOM 591 C CA . ASP A 1 84 ? -9.944 -7.358 -2.947 1.00 94.56 84 ASP A CA 1
ATOM 592 C C . ASP A 1 84 ? -9.153 -6.693 -1.824 1.00 94.56 84 ASP A C 1
ATOM 594 O O . ASP A 1 84 ? -7.942 -6.501 -1.944 1.00 94.56 84 ASP A O 1
ATOM 598 N N . ALA A 1 85 ? -9.803 -6.323 -0.726 1.00 95.25 85 ALA A N 1
ATOM 599 C CA . ALA A 1 85 ? -9.129 -5.685 0.398 1.00 95.25 85 ALA A CA 1
ATOM 600 C C . ALA A 1 85 ? -9.753 -6.045 1.746 1.00 95.25 85 ALA A C 1
ATOM 602 O O . ALA A 1 85 ? -10.955 -6.271 1.865 1.00 95.25 85 ALA A O 1
ATOM 603 N N . GLY A 1 86 ? -8.922 -6.042 2.781 1.00 96.00 86 GLY A N 1
ATOM 604 C CA . GLY A 1 86 ? -9.327 -5.989 4.175 1.00 96.00 86 GLY A CA 1
ATOM 605 C C . GLY A 1 86 ? -8.922 -4.646 4.771 1.00 96.00 86 GLY A C 1
ATOM 606 O O . GLY A 1 86 ? -7.788 -4.203 4.589 1.00 96.00 86 GLY A O 1
ATOM 607 N N . VAL A 1 87 ? -9.830 -4.016 5.506 1.00 96.50 87 VAL A N 1
ATOM 608 C CA . VAL A 1 87 ? -9.579 -2.821 6.312 1.00 96.50 87 VAL A CA 1
ATOM 609 C C . VAL A 1 87 ? -9.945 -3.138 7.756 1.00 96.50 87 VAL A C 1
ATOM 611 O O . VAL A 1 87 ? -11.060 -3.568 8.051 1.00 96.50 87 VAL A O 1
ATOM 614 N N . LEU A 1 88 ? -8.989 -2.941 8.652 1.00 97.50 88 LEU A N 1
ATOM 615 C CA . LEU A 1 88 ? -9.119 -3.144 10.083 1.00 97.50 88 LEU A CA 1
ATOM 616 C C . LEU A 1 88 ? -9.060 -1.780 10.769 1.00 97.50 88 LEU A C 1
ATOM 618 O O . LEU A 1 88 ? -8.081 -1.052 10.614 1.00 97.50 88 LEU A O 1
ATOM 622 N N . ILE A 1 89 ? -10.094 -1.443 11.531 1.00 97.81 89 ILE A N 1
ATOM 623 C CA . ILE A 1 89 ? -10.115 -0.249 12.379 1.00 97.81 89 ILE A CA 1
ATOM 624 C C . ILE A 1 89 ? -10.146 -0.735 13.817 1.00 97.81 89 ILE A C 1
ATOM 626 O O . ILE A 1 89 ? -11.028 -1.505 14.191 1.00 97.81 89 ILE A O 1
ATOM 630 N N . VAL A 1 90 ? -9.167 -0.311 14.600 1.00 97.56 90 VAL A N 1
ATOM 631 C CA . VAL A 1 90 ? -9.023 -0.659 16.011 1.00 97.56 90 VAL A CA 1
ATOM 632 C C . VAL A 1 90 ? -9.156 0.628 16.806 1.00 97.56 90 VAL A C 1
ATOM 634 O O . VAL A 1 90 ? -8.454 1.587 16.506 1.00 97.56 90 VAL A O 1
ATOM 637 N N . ASP A 1 91 ? -10.036 0.655 17.796 1.00 96.81 91 ASP A N 1
ATOM 638 C CA . ASP A 1 91 ? -10.300 1.832 18.624 1.00 96.81 91 ASP A CA 1
ATOM 639 C C . ASP A 1 91 ? -10.337 1.436 20.100 1.00 96.81 91 ASP A C 1
ATOM 641 O O . ASP A 1 91 ? -10.880 0.388 20.453 1.00 96.81 91 ASP A O 1
ATOM 645 N N . ALA A 1 92 ? -9.699 2.211 20.970 1.00 96.12 92 ALA A N 1
ATOM 646 C CA . ALA A 1 92 ? -9.637 1.902 22.390 1.00 96.12 92 ALA A CA 1
ATOM 647 C C . ALA A 1 92 ? -11.025 2.053 23.021 1.00 96.12 92 ALA A C 1
ATOM 649 O O . ALA A 1 92 ? -11.610 3.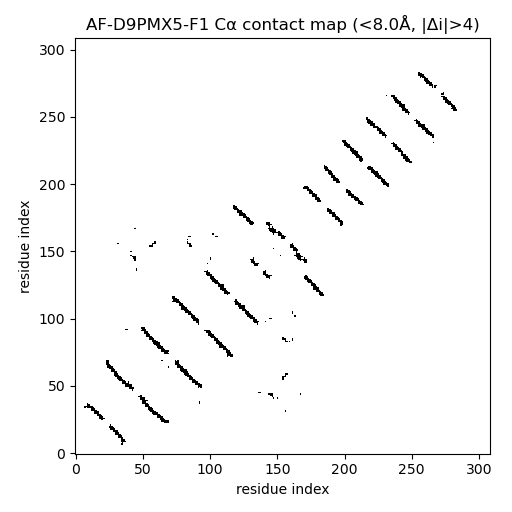133 23.028 1.00 96.12 92 ALA A O 1
ATOM 650 N N . SER A 1 93 ? -11.536 0.984 23.63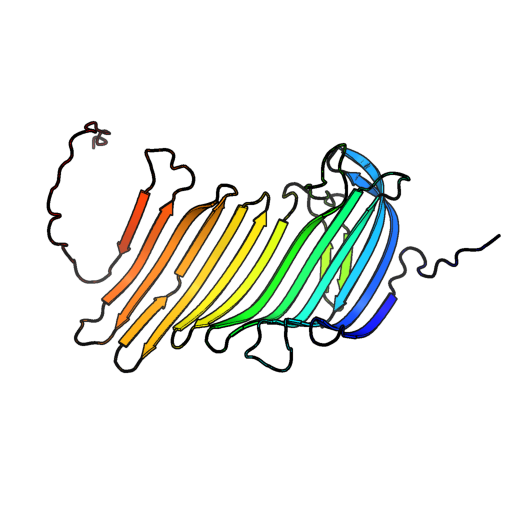5 1.00 94.19 93 SER A N 1
ATOM 651 C CA . SER A 1 93 ? -12.854 1.009 24.287 1.00 94.19 93 SER A CA 1
ATOM 652 C C . SER A 1 93 ? -12.816 1.693 25.663 1.00 94.19 93 SER A C 1
ATOM 654 O O . SER A 1 93 ? -13.843 1.806 26.339 1.00 94.19 93 SER A O 1
ATOM 656 N N . THR A 1 94 ? -11.633 2.098 26.137 1.00 91.25 94 THR A N 1
ATOM 657 C CA . THR A 1 94 ? -11.449 2.712 27.454 1.00 91.25 94 THR A CA 1
ATOM 658 C C . THR A 1 94 ? -11.996 4.151 27.449 1.00 91.25 94 THR A C 1
ATOM 660 O O . THR A 1 94 ? -11.585 4.978 26.640 1.00 91.25 94 THR A O 1
ATOM 663 N N . PRO A 1 95 ? -12.907 4.529 28.364 1.00 89.12 95 PRO A N 1
ATOM 664 C CA . PRO A 1 95 ? -13.435 5.890 28.385 1.00 89.12 95 PRO A CA 1
ATOM 665 C C . PRO A 1 95 ? -12.341 6.946 28.585 1.00 89.12 95 PRO A C 1
ATOM 667 O O . PRO A 1 95 ? -11.551 6.865 29.525 1.00 89.12 95 PRO A O 1
ATOM 670 N N . GLY A 1 96 ? -12.340 7.971 27.731 1.00 86.25 96 GLY A N 1
ATOM 671 C CA . GLY A 1 96 ? -11.382 9.078 27.797 1.00 86.25 96 GLY A CA 1
ATOM 672 C C . GLY A 1 96 ? -10.030 8.794 27.139 1.00 86.25 96 GLY A C 1
ATOM 673 O O . GLY A 1 96 ? -9.172 9.675 27.168 1.00 86.25 96 GLY A O 1
ATOM 674 N N . THR A 1 97 ? -9.837 7.617 26.537 1.00 89.88 97 THR A N 1
ATOM 675 C CA . THR A 1 97 ? -8.706 7.367 25.639 1.00 89.88 97 THR A CA 1
ATOM 676 C C . THR A 1 97 ? -9.092 7.707 24.209 1.00 89.88 97 THR A C 1
ATOM 678 O O . THR A 1 97 ? -10.152 7.305 23.743 1.00 89.88 97 THR A O 1
ATOM 681 N N . ASP A 1 98 ? -8.217 8.429 23.523 1.00 93.69 98 ASP A N 1
ATOM 682 C CA . ASP A 1 98 ? -8.267 8.641 22.079 1.00 93.69 98 ASP A CA 1
ATOM 683 C C . ASP A 1 98 ? -7.063 7.896 21.505 1.00 93.69 98 ASP A C 1
ATOM 685 O O . ASP A 1 98 ? -5.968 8.445 21.480 1.00 93.69 98 ASP A O 1
ATOM 689 N N . LEU A 1 99 ? -7.215 6.607 21.201 1.00 96.81 99 LEU A N 1
ATOM 690 C CA . LEU A 1 99 ? -6.130 5.744 20.731 1.00 96.81 99 LEU A CA 1
ATOM 691 C C . LEU A 1 99 ? -6.701 4.684 19.798 1.00 96.81 99 LEU A C 1
ATOM 693 O O . LEU A 1 99 ? -7.567 3.913 20.196 1.00 96.81 99 LEU A O 1
ATOM 697 N N . GLY A 1 100 ? -6.153 4.582 18.594 1.00 97.00 100 GLY A N 1
ATOM 698 C CA . GLY A 1 100 ? -6.582 3.568 17.645 1.00 97.00 100 GLY A CA 1
ATOM 699 C C . GLY A 1 100 ? -5.589 3.339 16.522 1.00 97.00 100 GLY A C 1
ATOM 700 O O . GLY A 1 100 ? -4.513 3.932 16.490 1.00 97.00 100 GLY A O 1
ATOM 701 N N . TRP A 1 101 ? -5.963 2.477 15.584 1.00 98.06 101 TRP A N 1
ATOM 702 C CA . TRP A 1 101 ? -5.198 2.189 14.378 1.00 98.06 101 TRP A CA 1
ATOM 703 C C . TRP A 1 101 ? -6.121 1.935 13.194 1.00 98.06 101 TRP A C 1
ATOM 705 O O . TRP A 1 101 ? -7.197 1.353 13.334 1.00 98.06 101 TRP A O 1
ATOM 715 N N . LEU A 1 102 ? -5.654 2.323 12.012 1.00 98.00 102 LEU A N 1
ATOM 716 C CA . LEU A 1 102 ? -6.225 1.940 10.728 1.00 98.00 102 LEU A CA 1
ATOM 717 C C . LEU A 1 102 ? -5.191 1.097 9.987 1.00 98.00 102 LEU A C 1
ATOM 719 O O . LEU A 1 102 ? -4.119 1.590 9.640 1.00 98.00 102 LEU A O 1
ATOM 723 N N . LEU A 1 103 ? -5.523 -0.161 9.722 1.00 98.06 103 LEU A N 1
ATOM 724 C CA . LEU A 1 103 ? -4.695 -1.059 8.929 1.00 98.06 103 LEU A CA 1
ATOM 725 C C . LEU A 1 103 ? -5.457 -1.476 7.678 1.00 98.06 103 LEU A C 1
ATOM 727 O O . LEU A 1 103 ? -6.660 -1.726 7.732 1.00 98.06 103 LEU A O 1
ATOM 731 N N . ALA A 1 104 ? -4.770 -1.584 6.549 1.00 97.12 104 ALA A N 1
ATOM 732 C CA . ALA A 1 104 ? -5.377 -2.086 5.327 1.00 97.12 104 ALA A CA 1
ATOM 733 C C . ALA A 1 104 ? -4.398 -2.953 4.544 1.00 97.12 104 ALA A C 1
ATOM 735 O O . ALA A 1 104 ? -3.224 -2.624 4.412 1.00 97.12 104 ALA A O 1
ATOM 736 N N . LYS A 1 105 ? -4.909 -4.051 3.997 1.00 97.06 105 LYS A N 1
ATOM 737 C CA . LYS A 1 105 ? -4.200 -4.912 3.051 1.00 97.06 105 LYS A CA 1
ATOM 738 C C . LYS A 1 105 ? -5.109 -5.151 1.866 1.00 97.06 105 LYS A C 1
ATOM 740 O O . LYS A 1 105 ? -6.303 -5.363 2.053 1.00 97.06 105 LYS A O 1
ATOM 745 N N . GLY A 1 106 ? -4.571 -5.129 0.659 1.00 95.44 106 GLY A N 1
ATOM 746 C CA . GLY A 1 106 ? -5.399 -5.365 -0.513 1.00 95.44 106 GLY A CA 1
ATOM 747 C C . GLY A 1 106 ? -4.615 -5.610 -1.778 1.00 95.44 106 GLY A C 1
ATOM 748 O O . GLY A 1 106 ? -3.414 -5.352 -1.854 1.00 95.44 106 GLY A O 1
ATOM 749 N N . THR A 1 107 ? -5.326 -6.099 -2.779 1.00 94.81 107 THR A N 1
ATOM 750 C CA . THR A 1 107 ? -4.840 -6.301 -4.132 1.00 94.81 107 THR A CA 1
ATOM 751 C C . THR A 1 107 ? -5.820 -5.722 -5.136 1.00 94.81 107 THR A C 1
ATOM 753 O O . THR A 1 107 ? -7.019 -5.725 -4.891 1.00 94.81 107 THR A O 1
ATOM 756 N N . ALA A 1 108 ? -5.319 -5.251 -6.273 1.00 94.25 108 ALA A N 1
ATOM 757 C CA . ALA A 1 108 ? -6.122 -4.886 -7.431 1.00 94.25 108 ALA A CA 1
ATOM 758 C C . ALA A 1 108 ? -5.532 -5.535 -8.684 1.00 94.25 108 ALA A C 1
ATOM 760 O O . ALA A 1 108 ? -4.311 -5.487 -8.885 1.00 94.25 108 ALA A O 1
ATOM 761 N N . ALA A 1 109 ? -6.378 -6.100 -9.547 1.00 94.06 109 ALA A N 1
ATOM 762 C CA . ALA A 1 109 ? -5.917 -6.648 -10.824 1.00 94.06 109 ALA A CA 1
ATOM 763 C C . ALA A 1 109 ? -5.455 -5.549 -11.785 1.00 94.06 109 ALA A C 1
ATOM 765 O O . ALA A 1 109 ? -4.549 -5.764 -12.584 1.00 94.06 109 ALA A O 1
ATOM 766 N N . ALA A 1 110 ? -6.041 -4.353 -11.702 1.00 91.75 110 ALA A N 1
ATOM 767 C CA . ALA A 1 110 ? -5.490 -3.200 -12.391 1.00 91.75 110 ALA A CA 1
ATOM 768 C C . ALA A 1 110 ? -5.680 -1.913 -11.597 1.00 91.75 110 ALA A C 1
ATOM 770 O O . ALA A 1 110 ? -6.705 -1.708 -10.944 1.00 91.75 110 ALA A O 1
ATOM 771 N N . ALA A 1 111 ? -4.694 -1.028 -11.706 1.00 91.00 111 ALA A N 1
ATOM 772 C CA . ALA A 1 111 ? -4.791 0.344 -11.235 1.00 91.00 111 ALA A CA 1
ATOM 773 C C . ALA A 1 111 ? -4.235 1.284 -12.304 1.00 91.00 111 ALA A C 1
ATOM 775 O O . ALA A 1 111 ? -3.063 1.193 -12.666 1.00 91.00 111 ALA A O 1
ATOM 776 N N . ASN A 1 112 ? -5.064 2.191 -12.814 1.00 89.25 112 ASN A N 1
ATOM 777 C CA . ASN A 1 112 ? -4.661 3.121 -13.861 1.00 89.25 112 ASN A CA 1
ATOM 778 C C . ASN A 1 112 ? -4.733 4.541 -13.328 1.00 89.25 112 ASN A C 1
ATOM 780 O O . ASN A 1 112 ? -5.803 5.011 -12.930 1.00 89.25 112 ASN A O 1
ATOM 784 N N . VAL A 1 113 ? -3.591 5.218 -13.347 1.00 86.94 113 VAL A N 1
ATOM 785 C CA . VAL A 1 113 ? -3.500 6.644 -13.065 1.00 86.94 113 VAL A CA 1
ATOM 786 C C . VAL A 1 113 ? -3.482 7.371 -14.396 1.00 86.94 113 VAL A C 1
ATOM 788 O O . VAL A 1 113 ? -2.524 7.253 -15.168 1.00 86.94 113 VAL A O 1
ATOM 791 N N . SER A 1 114 ? -4.533 8.148 -14.641 1.00 78.06 114 SER A N 1
ATOM 792 C CA . SER A 1 114 ? -4.487 9.191 -15.655 1.00 78.06 114 SER A CA 1
ATOM 793 C C . SER A 1 114 ? -4.067 10.489 -14.986 1.00 78.06 114 SER A C 1
ATOM 795 O O . SER A 1 114 ? -4.648 10.885 -13.979 1.00 78.06 114 SER A O 1
ATOM 797 N N . ILE A 1 115 ? -3.032 11.139 -15.514 1.00 75.25 115 ILE A N 1
ATOM 798 C CA . ILE A 1 115 ? -2.580 12.458 -15.043 1.00 75.25 115 ILE A CA 1
ATOM 799 C C . ILE A 1 115 ? -2.961 13.514 -16.082 1.00 75.25 115 ILE A C 1
ATOM 801 O O . ILE A 1 115 ? -3.436 14.596 -15.746 1.00 75.25 115 ILE A O 1
ATOM 805 N N . ASN A 1 116 ? -2.723 13.189 -17.353 1.00 73.69 116 ASN A N 1
ATOM 806 C CA . ASN A 1 116 ? -3.110 13.942 -18.538 1.00 73.69 116 ASN A CA 1
ATOM 807 C C . ASN A 1 116 ? -3.001 13.019 -19.768 1.00 73.69 116 ASN A C 1
ATOM 809 O O . ASN A 1 116 ? -2.576 11.872 -19.658 1.00 73.69 116 ASN A O 1
ATOM 813 N N . SER A 1 117 ? -3.300 13.538 -20.960 1.00 70.50 117 SER A N 1
ATOM 814 C CA . SER A 1 117 ? -3.231 12.779 -22.219 1.00 70.50 117 SER A CA 1
ATOM 815 C C . SER A 1 117 ? -1.836 12.263 -22.610 1.00 70.50 117 SER A C 1
ATOM 817 O O . SER A 1 117 ? -1.722 11.477 -23.545 1.00 70.50 117 SER A O 1
ATOM 819 N N . SER A 1 118 ? -0.769 12.731 -21.959 1.00 73.44 118 SER A N 1
ATOM 820 C CA . SER A 1 118 ? 0.623 12.461 -22.337 1.00 73.44 118 SER A CA 1
ATOM 821 C C . SER A 1 118 ? 1.333 11.484 -21.404 1.00 73.44 118 SER A C 1
ATOM 823 O O . SER A 1 118 ? 2.387 10.978 -21.786 1.00 73.44 118 SER A O 1
ATOM 825 N N . ILE A 1 119 ? 0.802 11.243 -20.199 1.00 79.25 119 ILE A N 1
ATOM 826 C CA . ILE A 1 119 ? 1.392 10.350 -19.195 1.00 79.25 119 ILE A CA 1
ATOM 827 C C . ILE A 1 119 ? 0.310 9.425 -18.643 1.00 79.25 119 ILE A C 1
ATOM 829 O O . ILE A 1 119 ? -0.639 9.887 -18.009 1.00 79.25 119 ILE A O 1
ATOM 833 N N . ALA A 1 120 ? 0.512 8.122 -18.828 1.00 81.69 120 ALA A N 1
ATOM 834 C CA . ALA A 1 120 ? -0.326 7.074 -18.262 1.00 81.69 120 ALA A CA 1
ATOM 835 C C . ALA A 1 120 ? 0.526 6.103 -17.440 1.00 81.69 120 ALA A C 1
ATOM 837 O O . ALA A 1 120 ? 1.593 5.669 -17.887 1.00 81.69 120 ALA A O 1
ATOM 838 N N . VAL A 1 121 ? 0.038 5.743 -16.254 1.00 86.69 121 VAL A N 1
ATOM 839 C CA . VAL A 1 121 ? 0.606 4.666 -15.436 1.00 86.69 121 VAL A CA 1
ATOM 840 C C . VAL A 1 121 ? -0.449 3.583 -15.309 1.00 86.69 121 VAL A C 1
ATOM 842 O O . VAL A 1 121 ? -1.510 3.831 -14.748 1.00 86.69 121 VAL A O 1
ATOM 845 N N . ASN A 1 122 ? -0.150 2.395 -15.826 1.00 90.88 122 ASN A N 1
ATOM 846 C CA . ASN A 1 122 ? -1.041 1.242 -15.767 1.00 90.88 122 ASN A CA 1
ATOM 847 C C . ASN A 1 122 ? -0.360 0.150 -14.950 1.00 90.88 122 ASN A C 1
ATOM 849 O O . ASN A 1 122 ? 0.636 -0.424 -15.396 1.00 90.88 122 ASN A O 1
ATOM 853 N N . ALA A 1 123 ? -0.866 -0.117 -13.754 1.00 90.44 123 ALA A N 1
ATOM 854 C CA . ALA A 1 123 ? -0.459 -1.264 -12.966 1.00 90.44 123 ALA A CA 1
ATOM 855 C C . ALA A 1 123 ? -1.295 -2.481 -13.378 1.00 90.44 123 ALA A C 1
ATOM 857 O O . ALA A 1 123 ? -2.520 -2.398 -13.361 1.00 90.44 123 ALA A O 1
ATOM 858 N N . GLY A 1 124 ? -0.642 -3.582 -13.761 1.00 88.75 124 GLY A N 1
ATOM 859 C CA . GLY A 1 124 ? -1.288 -4.861 -14.105 1.00 88.75 124 GLY A CA 1
ATOM 860 C C . GLY A 1 124 ? -1.441 -5.809 -12.915 1.00 88.75 124 GLY A C 1
ATOM 861 O O . GLY A 1 124 ? -2.005 -6.890 -13.030 1.00 88.75 124 GLY A O 1
ATOM 862 N N . SER A 1 125 ? -0.881 -5.419 -11.779 1.00 90.44 125 SER A N 1
ATOM 863 C CA . SER A 1 125 ? -1.164 -5.965 -10.464 1.00 90.44 125 SER A CA 1
ATOM 864 C C . SER A 1 125 ? -0.747 -4.904 -9.463 1.00 90.44 125 SER A C 1
ATOM 866 O O . SER A 1 125 ? 0.291 -4.265 -9.645 1.00 90.44 125 SER A O 1
ATOM 868 N N . LEU A 1 126 ? -1.545 -4.692 -8.429 1.00 93.06 126 LEU A N 1
ATOM 869 C CA . LEU A 1 126 ? -1.205 -3.807 -7.328 1.00 93.06 126 LEU A CA 1
ATOM 870 C C . LEU A 1 126 ? -1.483 -4.546 -6.030 1.00 93.06 126 LEU A C 1
ATOM 872 O O . LEU A 1 126 ? -2.560 -5.097 -5.869 1.00 93.06 126 LEU A O 1
ATOM 876 N N . ALA A 1 127 ? -0.530 -4.538 -5.116 1.00 94.56 127 ALA A N 1
ATOM 877 C CA . ALA A 1 127 ? -0.704 -4.913 -3.728 1.00 94.56 127 ALA A CA 1
ATOM 878 C C . ALA A 1 127 ? -0.473 -3.672 -2.867 1.00 94.56 127 ALA A C 1
ATOM 880 O O . ALA A 1 127 ? 0.427 -2.879 -3.156 1.00 94.56 127 ALA A O 1
ATOM 881 N N . VAL A 1 128 ? -1.279 -3.516 -1.825 1.00 94.06 128 VAL A N 1
ATOM 882 C CA . VAL A 1 128 ? -1.212 -2.422 -0.857 1.00 94.06 128 VAL A CA 1
ATOM 883 C C . VAL A 1 128 ? -1.119 -3.018 0.540 1.00 94.06 128 VAL A C 1
ATOM 885 O O . VAL A 1 128 ? -1.839 -3.964 0.859 1.00 94.06 128 VAL A O 1
ATOM 888 N N . ASP A 1 129 ? -0.250 -2.444 1.362 1.00 95.62 129 ASP A N 1
ATOM 889 C CA . ASP A 1 129 ? -0.181 -2.684 2.801 1.00 95.62 129 ASP A CA 1
ATOM 890 C C . ASP A 1 129 ? -0.034 -1.333 3.504 1.00 95.62 129 ASP A C 1
ATOM 892 O O . ASP A 1 129 ? 0.735 -0.473 3.071 1.00 95.62 129 ASP A O 1
ATOM 896 N N . PHE A 1 130 ? -0.821 -1.104 4.540 1.00 95.12 130 PHE A N 1
ATOM 897 C CA . PHE A 1 130 ? -0.981 0.198 5.162 1.00 95.12 130 PHE A CA 1
ATOM 898 C C . PHE A 1 130 ? -1.214 0.034 6.658 1.00 95.12 130 PHE A C 1
ATOM 900 O O . PHE A 1 130 ? -2.017 -0.799 7.081 1.00 95.12 130 PHE A O 1
ATOM 907 N N . SER A 1 131 ? -0.549 0.870 7.447 1.00 96.62 131 SER A N 1
ATOM 908 C CA . SER A 1 131 ? -0.708 0.960 8.893 1.00 96.62 131 SER A CA 1
ATOM 909 C C . SER A 1 131 ? -0.571 2.414 9.317 1.00 96.62 131 SER A C 1
ATOM 911 O O . SER A 1 131 ? 0.447 3.049 9.043 1.00 96.62 131 SER A O 1
ATOM 913 N N . LEU A 1 132 ? -1.589 2.921 10.002 1.00 96.62 132 LEU A N 1
ATOM 914 C CA . LEU A 1 132 ? -1.654 4.277 10.529 1.00 96.62 132 LEU A CA 1
ATOM 915 C C . LEU A 1 132 ? -2.075 4.226 11.995 1.00 96.62 132 LEU A C 1
ATOM 917 O O . LEU A 1 132 ? -3.039 3.533 12.336 1.00 96.62 132 LEU A O 1
ATOM 921 N N . GLY A 1 133 ? -1.367 4.960 12.845 1.00 96.06 133 GLY A N 1
ATOM 922 C CA . GLY A 1 133 ? -1.782 5.209 14.210 1.00 96.06 133 GLY A CA 1
ATOM 923 C C . GLY A 1 133 ? -2.779 6.365 14.251 1.00 96.06 133 GLY A C 1
ATOM 924 O O . GLY A 1 133 ? -2.701 7.343 13.513 1.00 96.06 133 GLY A O 1
ATOM 925 N N . LEU A 1 134 ? -3.798 6.218 15.085 1.00 96.25 134 LEU A N 1
ATOM 926 C CA . LEU A 1 134 ? -4.844 7.210 15.291 1.00 96.25 134 LEU A CA 1
ATOM 927 C C . LEU A 1 134 ? -4.829 7.668 16.749 1.00 96.25 134 LEU A C 1
ATOM 929 O O . LEU A 1 134 ? -4.525 6.886 17.658 1.00 96.25 134 LEU A O 1
ATOM 933 N N . GLY A 1 135 ? -5.171 8.937 16.959 1.00 95.69 135 GLY A N 1
ATOM 934 C CA . GLY A 1 135 ? -5.264 9.541 18.283 1.00 95.69 135 GLY A CA 1
ATOM 935 C C . GLY A 1 135 ? -3.902 9.809 18.929 1.00 95.69 135 GLY A C 1
ATOM 936 O O . GLY A 1 135 ? -2.936 10.228 18.286 1.00 95.69 135 GLY A O 1
ATOM 937 N N . THR A 1 136 ? -3.841 9.593 20.235 1.00 95.56 136 THR A N 1
ATOM 938 C CA . THR A 1 136 ? -2.729 9.915 21.126 1.00 95.56 136 THR A CA 1
ATOM 939 C C . THR A 1 136 ? -2.235 8.650 21.825 1.00 95.56 136 THR A C 1
ATOM 941 O O . THR A 1 136 ? -2.989 7.974 22.522 1.00 95.56 136 THR A O 1
ATOM 944 N N . LEU A 1 137 ? -0.938 8.359 21.713 1.00 94.06 137 LEU A N 1
ATOM 945 C CA . LEU A 1 137 ? -0.276 7.315 22.492 1.00 94.06 137 LEU A CA 1
ATOM 946 C C . LEU A 1 137 ? 0.532 7.962 23.625 1.00 94.06 137 LEU A C 1
ATOM 948 O O . LEU A 1 137 ? 1.515 8.674 23.402 1.00 94.06 137 LEU A O 1
ATOM 952 N N . GLY A 1 138 ? 0.105 7.738 24.868 1.00 90.44 138 GLY A N 1
ATOM 953 C CA . GLY A 1 138 ? 0.679 8.414 26.031 1.00 90.44 138 GLY A CA 1
ATOM 954 C C . GLY A 1 138 ? 0.389 9.918 26.007 1.00 90.44 138 GLY A C 1
ATOM 955 O O . GLY A 1 138 ? -0.730 10.334 26.284 1.00 90.44 138 GLY A O 1
ATOM 956 N N . ALA A 1 139 ? 1.400 10.735 25.700 1.00 92.19 139 ALA A N 1
ATOM 957 C CA . ALA A 1 139 ? 1.293 12.200 25.643 1.00 92.19 139 ALA A CA 1
ATOM 958 C C . ALA A 1 139 ? 1.658 12.781 24.263 1.00 92.19 139 ALA A C 1
ATOM 960 O O . ALA A 1 139 ? 1.975 13.964 24.146 1.00 92.19 139 ALA A O 1
ATOM 961 N N . SER A 1 140 ? 1.703 11.950 23.221 1.00 94.00 140 SER A N 1
ATOM 962 C CA . SER A 1 140 ? 2.107 12.340 21.865 1.00 94.00 140 SER A CA 1
ATOM 963 C C . SER A 1 140 ? 1.167 11.738 20.828 1.00 94.00 140 SER A C 1
ATOM 965 O O . SER A 1 140 ? 0.435 10.800 21.137 1.00 94.00 140 SER A O 1
ATOM 967 N N . ALA A 1 141 ? 1.188 12.283 19.609 1.00 94.56 141 ALA A N 1
ATOM 968 C CA . ALA A 1 141 ? 0.478 11.681 18.486 1.00 94.56 141 ALA A CA 1
ATOM 969 C C . ALA A 1 141 ? 0.890 10.211 18.331 1.00 94.56 141 ALA A C 1
ATOM 971 O O . ALA A 1 141 ? 2.044 9.841 18.578 1.00 94.56 141 ALA A O 1
ATOM 972 N N . ASN A 1 142 ? -0.082 9.367 18.006 1.00 95.12 142 ASN A N 1
ATOM 973 C CA . ASN A 1 142 ? 0.169 7.957 17.795 1.00 95.12 142 ASN A CA 1
ATOM 974 C C . ASN A 1 142 ? 0.775 7.725 16.405 1.00 95.12 142 ASN A C 1
ATOM 976 O O . ASN A 1 142 ? 0.036 7.504 15.459 1.00 95.12 142 ASN A O 1
ATOM 980 N N . ASP A 1 143 ? 2.104 7.685 16.320 1.00 92.94 143 ASP A N 1
ATOM 981 C CA . ASP A 1 143 ? 2.832 7.359 15.081 1.00 92.94 143 ASP A CA 1
ATOM 982 C C . ASP A 1 143 ? 3.356 5.900 15.100 1.00 92.94 143 ASP A C 1
ATOM 984 O O . ASP A 1 143 ? 4.386 5.558 14.506 1.00 92.94 143 ASP A O 1
ATOM 988 N N . SER A 1 144 ? 2.701 5.026 15.873 1.00 95.06 144 SER A N 1
ATOM 989 C CA . SER A 1 144 ? 3.175 3.670 16.171 1.00 95.06 144 SER A CA 1
ATOM 990 C C . SER A 1 144 ? 2.388 2.583 15.438 1.00 95.06 144 SER A C 1
ATOM 992 O O . SER A 1 144 ? 1.210 2.743 15.121 1.00 95.06 144 SER A O 1
ATOM 994 N N . GLY A 1 145 ? 3.031 1.439 15.205 1.00 94.75 145 GLY A N 1
ATOM 995 C CA . GLY A 1 145 ? 2.384 0.252 14.655 1.00 94.75 145 GLY A CA 1
ATOM 996 C C . GLY A 1 145 ? 1.752 -0.593 15.760 1.00 94.75 145 GLY A C 1
ATOM 997 O O . GLY A 1 145 ? 2.311 -0.721 16.849 1.00 94.75 145 GLY A O 1
ATOM 998 N N . LEU A 1 146 ? 0.605 -1.206 15.471 1.00 96.25 146 LEU A N 1
ATOM 999 C CA . LEU A 1 146 ? -0.062 -2.130 16.389 1.00 96.25 146 LEU A CA 1
ATOM 1000 C C . LEU A 1 146 ? 0.567 -3.528 16.317 1.00 96.25 146 LEU A C 1
ATOM 1002 O O . LEU A 1 146 ? 0.723 -4.087 15.230 1.00 96.25 146 LEU A O 1
ATOM 1006 N N . ASN A 1 147 ? 0.877 -4.120 17.473 1.00 95.12 147 ASN A N 1
ATOM 1007 C CA . ASN A 1 147 ? 1.346 -5.501 17.551 1.00 95.12 147 ASN A CA 1
ATOM 1008 C C . ASN A 1 147 ? 0.161 -6.478 17.593 1.00 95.12 147 ASN A C 1
ATOM 1010 O O . ASN A 1 147 ? -0.542 -6.592 18.595 1.00 95.12 147 ASN A O 1
ATOM 1014 N N . LEU A 1 148 ? -0.018 -7.221 16.506 1.00 96.44 148 LEU A N 1
ATOM 1015 C CA . LEU A 1 148 ? -1.021 -8.269 16.339 1.00 96.44 148 LEU A CA 1
ATOM 1016 C C . LEU A 1 148 ? -0.398 -9.667 16.204 1.00 96.44 148 LEU A C 1
ATOM 1018 O O . LEU A 1 148 ? -1.124 -10.632 15.988 1.00 96.44 148 LEU A O 1
ATOM 1022 N N . SER A 1 149 ? 0.919 -9.815 16.369 1.00 94.50 149 SER A N 1
ATOM 1023 C CA . SER A 1 149 ? 1.632 -11.090 16.158 1.00 94.50 149 SER A CA 1
ATOM 1024 C C . SER A 1 149 ? 1.111 -12.255 17.016 1.00 94.50 149 SER A C 1
ATOM 1026 O O . SER A 1 149 ? 1.106 -13.401 16.573 1.00 94.50 149 SER A O 1
ATOM 1028 N N . ALA A 1 150 ? 0.625 -11.973 18.229 1.00 91.12 150 ALA A N 1
ATOM 1029 C CA . ALA A 1 150 ? 0.021 -12.963 19.125 1.00 91.12 150 ALA A CA 1
ATOM 1030 C C . ALA A 1 150 ? -1.518 -13.020 19.045 1.00 91.12 150 ALA A C 1
ATOM 1032 O O . ALA A 1 150 ? -2.126 -13.938 19.592 1.00 91.12 150 ALA A O 1
ATOM 1033 N N . GLN A 1 151 ? -2.152 -12.037 18.398 1.00 92.50 151 GLN A N 1
ATOM 1034 C CA . GLN A 1 151 ? -3.609 -11.875 18.325 1.00 92.50 151 GLN A CA 1
ATOM 1035 C C . GLN A 1 151 ? -4.048 -11.449 16.923 1.00 92.50 151 GLN A C 1
ATOM 1037 O O . GLN A 1 151 ? -4.735 -10.438 16.738 1.00 92.50 151 GLN A O 1
ATOM 1042 N N . ALA A 1 152 ? -3.621 -12.236 15.937 1.00 95.50 152 ALA A N 1
ATOM 1043 C CA . ALA A 1 152 ? -3.847 -11.934 14.537 1.00 95.50 152 ALA A CA 1
ATOM 1044 C C . ALA A 1 152 ? -5.338 -11.718 14.250 1.00 95.50 152 ALA A C 1
ATOM 1046 O O . ALA A 1 152 ? -6.202 -12.465 14.717 1.00 95.50 152 ALA A O 1
ATOM 1047 N N . GLN A 1 153 ? -5.633 -10.692 13.461 1.00 95.44 153 GLN A N 1
ATOM 1048 C CA . GLN A 1 153 ? -6.980 -10.422 12.980 1.00 95.44 153 GLN A CA 1
ATOM 1049 C C . GLN A 1 153 ? -7.077 -10.856 11.525 1.00 95.44 153 GLN A C 1
ATOM 1051 O O . GLN A 1 153 ? -6.204 -10.543 10.723 1.00 95.44 153 GLN A O 1
ATOM 1056 N N . SER A 1 154 ? -8.147 -11.558 11.169 1.00 94.88 154 SER A N 1
ATOM 1057 C CA . SER A 1 154 ? -8.374 -11.991 9.792 1.00 94.88 154 SER A CA 1
ATOM 1058 C C . SER A 1 154 ? -9.679 -11.421 9.262 1.00 94.88 154 SER A C 1
ATOM 1060 O O . SER A 1 154 ? -10.680 -11.356 9.982 1.00 94.88 154 SER A O 1
ATOM 1062 N N . ILE A 1 155 ? -9.644 -11.011 7.998 1.00 94.19 155 ILE A N 1
ATOM 1063 C CA . ILE A 1 155 ? -10.785 -10.515 7.233 1.00 94.19 155 ILE A CA 1
ATOM 1064 C C . ILE A 1 155 ? -10.844 -11.326 5.945 1.00 94.19 155 ILE A C 1
ATOM 1066 O O . ILE A 1 155 ? -9.858 -11.398 5.214 1.00 94.19 155 ILE A O 1
ATOM 1070 N N . THR A 1 156 ? -11.991 -11.933 5.662 1.00 91.38 156 THR A N 1
ATOM 1071 C CA . THR A 1 156 ? -12.215 -12.655 4.408 1.00 91.38 156 THR A CA 1
ATOM 1072 C C . THR A 1 156 ? -13.077 -11.800 3.487 1.00 91.38 156 THR A C 1
ATOM 1074 O O . THR A 1 156 ? -14.162 -11.362 3.877 1.00 91.38 156 THR A O 1
ATOM 1077 N N . ALA A 1 157 ? -12.585 -11.572 2.273 1.00 88.94 157 ALA A N 1
ATOM 1078 C CA . ALA A 1 157 ? -13.311 -10.948 1.177 1.00 88.94 157 ALA A CA 1
ATOM 1079 C C . ALA A 1 157 ? -13.309 -11.935 0.002 1.00 88.94 157 ALA A C 1
ATOM 1081 O O . ALA A 1 157 ? -12.252 -12.254 -0.546 1.00 88.94 157 ALA A O 1
ATOM 1082 N N . GLY A 1 158 ? -14.474 -12.504 -0.312 1.00 85.50 158 GLY A N 1
ATOM 1083 C CA . GLY A 1 158 ? -14.581 -13.598 -1.274 1.00 85.50 158 GLY A CA 1
ATOM 1084 C C . GLY A 1 158 ? -13.721 -14.806 -0.915 1.00 85.50 158 GLY A C 1
ATOM 1085 O O . GLY A 1 158 ? -13.826 -15.372 0.175 1.00 85.50 158 GLY A O 1
ATOM 1086 N N . ALA A 1 159 ? -12.856 -15.199 -1.851 1.00 87.75 159 ALA A N 1
ATOM 1087 C CA . ALA A 1 159 ? -11.899 -16.290 -1.677 1.00 87.75 159 ALA A CA 1
ATOM 1088 C C . ALA A 1 159 ? -10.596 -15.861 -0.974 1.00 87.75 159 ALA A C 1
ATOM 1090 O O . ALA A 1 159 ? -9.793 -16.715 -0.589 1.00 87.75 159 ALA A O 1
ATOM 1091 N N . THR A 1 160 ? -10.375 -14.558 -0.799 1.00 92.00 160 THR A N 1
ATOM 1092 C CA . THR A 1 160 ? -9.122 -14.003 -0.285 1.00 92.00 160 THR A CA 1
ATOM 1093 C C . THR A 1 160 ? -9.238 -13.743 1.216 1.00 92.00 160 THR A C 1
ATOM 1095 O O . THR A 1 160 ? -10.188 -13.123 1.692 1.00 92.00 160 THR A O 1
ATOM 1098 N N . THR A 1 161 ? -8.263 -14.220 1.995 1.00 94.75 161 THR A N 1
ATOM 1099 C CA . THR A 1 161 ? -8.155 -13.905 3.428 1.00 94.75 161 THR A CA 1
ATOM 1100 C C . THR A 1 161 ? -6.978 -12.975 3.670 1.00 94.75 161 THR A C 1
ATOM 1102 O O . THR A 1 161 ? -5.833 -13.323 3.387 1.00 94.75 161 THR A O 1
ATOM 1105 N N . PHE A 1 162 ? -7.266 -11.811 4.239 1.00 96.19 162 PHE A N 1
ATOM 1106 C CA . PHE A 1 162 ? -6.281 -10.841 4.687 1.00 96.19 162 PHE A CA 1
ATOM 1107 C C . PHE A 1 162 ? -6.010 -11.046 6.174 1.00 96.19 162 PHE A C 1
ATOM 1109 O O . PHE A 1 162 ? -6.909 -10.893 7.002 1.00 96.19 162 PHE A O 1
ATOM 1116 N N . THR A 1 163 ? -4.767 -11.387 6.508 1.00 96.88 163 THR A N 1
ATOM 1117 C CA . THR A 1 163 ? -4.316 -11.564 7.893 1.00 96.88 163 THR A CA 1
ATOM 1118 C C . THR A 1 163 ? -3.483 -10.364 8.332 1.00 96.88 163 THR A C 1
ATOM 1120 O O . THR A 1 163 ? -2.531 -9.967 7.657 1.00 96.88 163 THR A O 1
ATOM 1123 N N . PHE A 1 164 ? -3.846 -9.794 9.476 1.00 97.31 164 PHE A N 1
ATOM 1124 C CA . PHE A 1 164 ? -3.150 -8.721 10.173 1.00 97.31 164 PHE A CA 1
ATOM 1125 C C . PHE A 1 164 ? -2.473 -9.306 11.412 1.00 97.31 164 PHE A C 1
ATOM 1127 O O . PHE A 1 164 ? -3.129 -9.581 12.413 1.00 97.31 164 PHE A O 1
ATOM 1134 N N . ASP A 1 165 ? -1.168 -9.521 11.312 1.00 96.50 165 ASP A N 1
ATOM 1135 C CA . ASP A 1 165 ? -0.319 -10.246 12.264 1.00 96.50 165 ASP A CA 1
ATOM 1136 C C . ASP A 1 165 ? 1.047 -9.564 12.466 1.00 96.50 165 ASP A C 1
ATOM 1138 O O . ASP A 1 165 ? 1.999 -10.176 12.948 1.00 96.50 165 ASP A O 1
ATOM 1142 N N . GLY A 1 166 ? 1.154 -8.286 12.088 1.00 94.31 166 GLY A N 1
ATOM 1143 C CA . GLY A 1 166 ? 2.384 -7.511 12.236 1.00 94.31 166 GLY A CA 1
ATOM 1144 C C . GLY A 1 166 ? 2.812 -7.378 13.698 1.00 94.31 166 GLY A C 1
ATOM 1145 O O . GLY A 1 166 ? 1.985 -7.359 14.605 1.00 94.31 166 GLY A O 1
ATOM 1146 N N . ASP A 1 167 ? 4.114 -7.250 13.935 1.00 93.94 167 ASP A N 1
ATOM 1147 C CA . ASP A 1 167 ? 4.685 -7.052 15.275 1.00 93.94 167 ASP A CA 1
ATOM 1148 C C . ASP A 1 167 ? 4.713 -5.575 15.720 1.00 93.94 167 ASP A C 1
ATOM 1150 O O . ASP A 1 167 ? 5.151 -5.267 16.827 1.00 93.94 167 ASP A O 1
ATOM 1154 N N . GLY A 1 168 ? 4.246 -4.663 14.861 1.00 92.31 168 GLY A N 1
ATOM 1155 C CA . GLY A 1 168 ? 4.217 -3.217 15.088 1.00 92.31 168 GLY A CA 1
ATOM 1156 C C . GLY A 1 168 ? 5.565 -2.504 14.913 1.00 92.31 168 GLY A C 1
ATOM 1157 O O . GLY A 1 168 ? 5.616 -1.277 14.993 1.00 92.31 168 GLY A O 1
ATOM 1158 N N . SER A 1 169 ? 6.656 -3.226 14.629 1.00 91.88 169 SER A N 1
ATOM 1159 C CA . SER A 1 169 ? 8.019 -2.668 14.605 1.00 91.88 169 SER A CA 1
ATOM 1160 C C . SER A 1 169 ? 8.275 -1.665 13.475 1.00 91.88 169 SER A C 1
ATOM 1162 O O . SER A 1 169 ? 9.139 -0.798 13.606 1.00 91.88 169 SER A O 1
ATOM 1164 N N . LEU A 1 170 ? 7.512 -1.754 12.382 1.00 89.69 170 LEU A N 1
ATOM 1165 C CA . LEU A 1 170 ? 7.591 -0.827 11.248 1.00 89.69 170 LEU A CA 1
ATOM 1166 C C . LEU A 1 170 ? 6.950 0.541 11.528 1.00 89.69 170 LEU A C 1
ATOM 1168 O O . LEU A 1 170 ? 7.104 1.451 10.714 1.00 89.69 170 LEU A O 1
ATOM 1172 N N . GLY A 1 171 ? 6.251 0.699 12.656 1.00 93.31 171 GLY A N 1
ATOM 1173 C CA . GLY A 1 171 ? 5.513 1.922 12.949 1.00 93.31 171 GLY A CA 1
ATOM 1174 C C . GLY A 1 171 ? 4.369 2.146 11.959 1.00 93.31 171 GLY A C 1
ATOM 1175 O O . GLY A 1 171 ? 3.738 1.200 11.479 1.00 93.31 171 GLY A O 1
ATOM 1176 N N . GLU A 1 172 ? 4.132 3.411 11.630 1.00 94.50 172 GLU A N 1
ATOM 1177 C CA . GLU A 1 172 ? 3.301 3.775 10.489 1.00 94.50 172 GLU A CA 1
ATOM 1178 C C . GLU A 1 172 ? 4.011 3.529 9.165 1.00 94.50 172 GLU A C 1
ATOM 1180 O O . GLU A 1 172 ? 5.194 3.852 8.978 1.00 94.50 172 GLU A O 1
ATOM 1185 N N . PHE A 1 173 ? 3.253 3.004 8.210 1.00 94.75 173 PHE A N 1
ATOM 1186 C CA . PHE A 1 173 ? 3.737 2.853 6.856 1.00 94.75 173 PHE A CA 1
ATOM 1187 C C . PHE A 1 173 ? 2.608 2.794 5.830 1.00 94.75 173 PHE A C 1
ATOM 1189 O O . PHE A 1 173 ? 1.478 2.402 6.110 1.00 94.75 173 PHE A O 1
ATOM 1196 N N . ALA A 1 174 ? 2.963 3.127 4.596 1.00 95.12 174 ALA A N 1
ATOM 1197 C CA . ALA A 1 174 ? 2.170 2.839 3.414 1.00 95.12 174 ALA A CA 1
ATOM 1198 C C . ALA A 1 174 ? 3.087 2.204 2.373 1.00 95.12 174 ALA A C 1
ATOM 1200 O O . ALA A 1 174 ? 4.079 2.811 1.970 1.00 95.12 174 ALA A O 1
ATOM 1201 N N . ALA A 1 175 ? 2.769 0.993 1.939 1.00 94.81 175 ALA A N 1
ATOM 1202 C CA . ALA A 1 175 ? 3.523 0.241 0.957 1.00 94.81 175 ALA A CA 1
ATOM 1203 C C . ALA A 1 175 ? 2.625 -0.146 -0.216 1.00 94.81 175 ALA A C 1
ATOM 1205 O O . ALA A 1 175 ? 1.483 -0.567 -0.045 1.00 94.81 175 ALA A O 1
ATOM 1206 N N . LEU A 1 176 ? 3.161 -0.003 -1.423 1.00 93.31 176 LEU A N 1
ATOM 1207 C CA . LEU A 1 176 ? 2.524 -0.417 -2.660 1.00 93.31 176 LEU A CA 1
ATOM 1208 C C . LEU A 1 176 ? 3.531 -1.202 -3.491 1.00 93.31 176 LEU A C 1
ATOM 1210 O O . LEU A 1 176 ? 4.698 -0.828 -3.582 1.00 93.31 176 LEU A O 1
ATOM 1214 N N . SER A 1 177 ? 3.100 -2.285 -4.122 1.00 94.69 177 SER A N 1
ATOM 1215 C CA . SER A 1 177 ? 3.956 -3.038 -5.037 1.00 94.69 177 SER A CA 1
ATOM 1216 C C . SER A 1 177 ? 3.164 -3.643 -6.176 1.00 94.69 177 SER A C 1
ATOM 1218 O O . SER A 1 177 ? 1.971 -3.889 -6.042 1.00 94.69 177 SER A O 1
ATOM 1220 N N . GLY A 1 178 ? 3.804 -3.852 -7.318 1.00 94.00 178 GLY A N 1
ATOM 1221 C CA . GLY A 1 178 ? 3.073 -4.301 -8.485 1.00 94.00 178 GLY A CA 1
ATOM 1222 C C . GLY A 1 178 ? 3.873 -4.288 -9.767 1.00 94.00 178 GLY A C 1
ATOM 1223 O O . GLY A 1 178 ? 4.988 -3.767 -9.833 1.00 94.00 178 GLY A O 1
ATOM 1224 N N . THR A 1 179 ? 3.272 -4.846 -10.811 1.00 94.69 179 THR A N 1
ATOM 1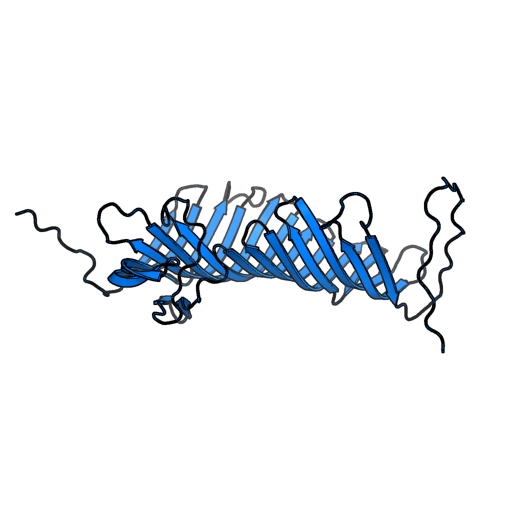225 C CA . THR A 1 179 ? 3.763 -4.662 -12.176 1.00 94.69 179 THR A CA 1
ATOM 1226 C C . THR A 1 179 ? 3.163 -3.387 -12.741 1.00 94.69 179 THR A C 1
ATOM 1228 O O . THR A 1 179 ? 1.955 -3.196 -12.663 1.00 94.69 179 THR A O 1
ATOM 1231 N N . ALA A 1 180 ? 3.986 -2.507 -13.305 1.00 92.00 180 ALA A N 1
ATOM 1232 C CA . ALA A 1 180 ? 3.536 -1.241 -13.862 1.00 92.00 180 ALA A CA 1
ATOM 1233 C C . ALA A 1 180 ? 4.131 -0.995 -15.245 1.00 92.00 180 ALA A C 1
ATOM 1235 O O . ALA A 1 180 ? 5.292 -1.308 -15.506 1.00 92.00 180 ALA A O 1
ATOM 1236 N N . THR A 1 181 ? 3.321 -0.395 -16.112 1.00 91.19 181 THR A N 1
ATOM 1237 C CA . THR A 1 181 ? 3.741 0.196 -17.376 1.00 91.19 181 THR A CA 1
ATOM 1238 C C . THR A 1 181 ? 3.532 1.699 -17.307 1.00 91.19 181 THR A C 1
ATOM 1240 O O . THR A 1 181 ? 2.404 2.173 -17.168 1.00 91.19 181 THR A O 1
ATOM 1243 N N . VAL A 1 182 ? 4.620 2.451 -17.427 1.00 88.25 182 VAL A N 1
ATOM 1244 C CA . VAL A 1 182 ? 4.609 3.909 -17.534 1.00 88.25 182 VAL A CA 1
ATOM 1245 C C . VAL A 1 182 ? 4.794 4.271 -18.996 1.00 88.25 182 VAL A C 1
ATOM 1247 O O . VAL A 1 182 ? 5.791 3.896 -19.610 1.00 88.25 182 VAL A O 1
ATOM 1250 N N . THR A 1 183 ? 3.839 5.009 -19.552 1.00 86.44 183 THR A N 1
ATOM 1251 C CA . THR A 1 183 ? 3.913 5.520 -20.923 1.00 86.44 183 THR A CA 1
ATOM 1252 C C . THR A 1 183 ? 3.940 7.038 -20.896 1.00 86.44 183 THR A C 1
ATOM 1254 O O . THR A 1 183 ? 3.074 7.660 -20.283 1.00 86.44 183 THR A O 1
ATOM 1257 N N . ALA A 1 184 ? 4.936 7.625 -21.557 1.00 83.12 184 ALA A N 1
ATOM 1258 C CA . ALA A 1 184 ? 5.111 9.064 -21.703 1.00 83.12 184 ALA A CA 1
ATOM 1259 C C . ALA A 1 184 ? 5.438 9.394 -23.168 1.00 83.12 184 ALA A C 1
ATOM 1261 O O . ALA A 1 184 ? 6.586 9.296 -23.609 1.00 83.12 184 ALA A O 1
ATOM 1262 N N . GLY A 1 185 ? 4.420 9.752 -23.955 1.00 82.62 185 GLY A N 1
ATOM 1263 C CA . GLY A 1 185 ? 4.562 9.902 -25.408 1.00 82.62 185 GLY A CA 1
ATOM 1264 C C . GLY A 1 185 ? 5.087 8.611 -26.072 1.00 82.62 185 GLY A C 1
ATOM 1265 O O . GLY A 1 185 ? 4.502 7.553 -25.857 1.00 82.62 185 GLY A O 1
ATOM 1266 N N . PRO A 1 186 ? 6.175 8.653 -26.869 1.00 81.00 186 PRO A N 1
ATOM 1267 C CA . PRO A 1 186 ? 6.742 7.468 -27.525 1.00 81.00 186 PRO A CA 1
ATOM 1268 C C . PRO A 1 186 ? 7.608 6.592 -26.599 1.00 81.00 186 PRO A C 1
ATOM 1270 O O . PRO A 1 186 ? 8.191 5.610 -27.059 1.00 81.00 186 PRO A O 1
ATOM 1273 N N . PHE A 1 187 ? 7.742 6.960 -25.321 1.00 84.88 187 PHE A N 1
ATOM 1274 C CA . PHE A 1 187 ? 8.472 6.179 -24.329 1.00 84.88 187 PHE A CA 1
ATOM 1275 C C . PHE A 1 187 ? 7.516 5.264 -23.573 1.00 84.88 187 PHE A C 1
ATOM 1277 O O . PHE A 1 187 ? 6.506 5.727 -23.045 1.00 84.88 187 PHE A O 1
ATOM 1284 N N . SER A 1 188 ? 7.876 3.988 -23.456 1.00 89.44 188 SER A N 1
ATOM 1285 C CA . SER A 1 188 ? 7.176 3.034 -22.595 1.00 89.44 188 SER A CA 1
ATOM 1286 C C . SER A 1 188 ? 8.185 2.251 -21.767 1.00 89.44 188 SER A C 1
ATOM 1288 O O . SER A 1 188 ? 9.192 1.788 -22.303 1.00 89.44 188 SER A O 1
ATOM 1290 N N . LEU A 1 189 ? 7.940 2.140 -20.464 1.00 91.00 189 LEU A N 1
ATOM 1291 C CA . LEU A 1 189 ? 8.742 1.368 -19.520 1.00 91.00 189 LEU A CA 1
ATOM 1292 C C . LEU A 1 189 ? 7.826 0.434 -18.742 1.00 91.00 189 LEU A C 1
ATOM 1294 O O . LEU A 1 189 ? 6.849 0.892 -18.155 1.00 91.00 189 LEU A O 1
ATOM 1298 N N . THR A 1 190 ? 8.183 -0.843 -18.684 1.00 94.56 190 THR A N 1
ATOM 1299 C CA . THR A 1 190 ? 7.439 -1.868 -17.951 1.00 94.56 190 THR A CA 1
ATOM 1300 C C . THR A 1 190 ? 8.356 -2.582 -16.973 1.00 94.56 190 THR A C 1
ATOM 1302 O O . THR A 1 190 ? 9.509 -2.866 -17.294 1.00 94.56 190 THR A O 1
ATOM 1305 N N . GLY A 1 191 ? 7.847 -2.913 -15.792 1.00 94.81 191 GLY A N 1
ATOM 1306 C CA . GLY A 1 191 ? 8.519 -3.813 -14.863 1.00 94.81 191 GLY A CA 1
ATOM 1307 C C . GLY A 1 191 ? 7.816 -3.888 -13.516 1.00 94.81 191 GLY A C 1
ATOM 1308 O O . GLY A 1 191 ? 6.696 -3.401 -13.367 1.00 94.81 191 GLY A O 1
ATOM 1309 N N . THR A 1 192 ? 8.466 -4.517 -12.540 1.00 95.56 192 THR A N 1
ATOM 1310 C CA . THR A 1 192 ? 7.937 -4.602 -11.173 1.00 95.56 192 THR A CA 1
ATOM 1311 C C . THR A 1 192 ? 8.503 -3.460 -10.350 1.00 95.56 192 THR A C 1
ATOM 1313 O O . THR A 1 192 ? 9.712 -3.228 -10.380 1.00 95.56 192 THR A O 1
ATOM 1316 N N . VAL A 1 193 ? 7.644 -2.753 -9.622 1.00 94.19 193 VAL A N 1
ATOM 1317 C CA . VAL A 1 193 ? 8.018 -1.645 -8.741 1.00 94.19 193 VAL A CA 1
ATOM 1318 C C . VAL A 1 193 ? 7.365 -1.855 -7.383 1.00 94.19 193 VAL A C 1
ATOM 1320 O O . VAL A 1 193 ? 6.193 -2.210 -7.296 1.00 94.19 193 VAL A O 1
ATOM 1323 N N . GLY A 1 194 ? 8.134 -1.631 -6.327 1.00 94.12 194 GLY A N 1
ATOM 1324 C CA . GLY A 1 194 ? 7.663 -1.480 -4.961 1.00 94.12 194 GLY A CA 1
ATOM 1325 C C . GLY A 1 194 ? 8.029 -0.097 -4.442 1.00 94.12 194 GLY A C 1
ATOM 1326 O O . GLY A 1 194 ? 9.111 0.415 -4.731 1.00 94.12 194 GLY A O 1
ATOM 1327 N N . LEU A 1 195 ? 7.133 0.503 -3.675 1.00 94.75 195 LEU A N 1
ATOM 1328 C CA . LEU A 1 195 ? 7.347 1.746 -2.956 1.00 94.75 195 LEU A CA 1
ATOM 1329 C C . LEU A 1 195 ? 6.815 1.596 -1.534 1.00 94.75 195 LEU A C 1
ATOM 1331 O O . LEU A 1 195 ? 5.787 0.966 -1.318 1.00 94.75 195 LEU A O 1
ATOM 1335 N N . ALA A 1 196 ? 7.513 2.167 -0.570 1.00 95.00 196 ALA A N 1
ATOM 1336 C CA . ALA A 1 196 ? 7.101 2.189 0.819 1.00 95.00 196 ALA A CA 1
ATOM 1337 C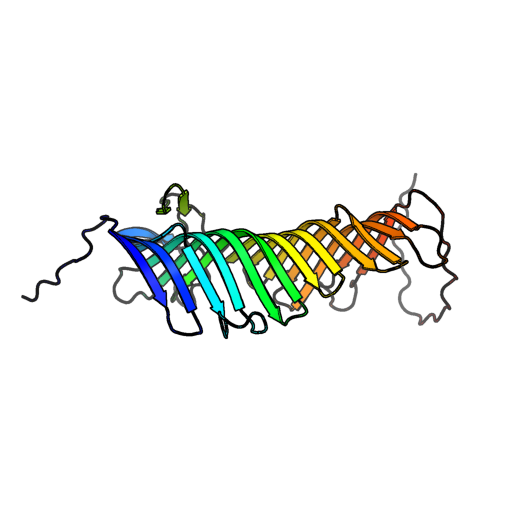 C . ALA A 1 196 ? 7.471 3.533 1.433 1.00 95.00 196 ALA A C 1
ATOM 1339 O O . ALA A 1 196 ? 8.580 4.030 1.233 1.00 95.00 196 ALA A O 1
ATOM 1340 N N . VAL A 1 197 ? 6.550 4.108 2.191 1.00 94.12 197 VAL A N 1
ATOM 1341 C CA . VAL A 1 197 ? 6.795 5.266 3.045 1.00 94.12 197 VAL A CA 1
ATOM 1342 C C . VAL A 1 197 ? 6.686 4.804 4.485 1.00 94.12 197 VAL A C 1
ATOM 1344 O O . VAL A 1 197 ? 5.691 4.186 4.840 1.00 94.12 197 VAL A O 1
ATOM 1347 N N . SER A 1 198 ? 7.701 5.085 5.295 1.00 93.50 198 SER A N 1
ATOM 1348 C CA . SER A 1 198 ? 7.715 4.805 6.736 1.00 93.50 198 SER A CA 1
ATOM 1349 C C . SER A 1 198 ? 8.696 5.751 7.425 1.00 93.50 198 SER A C 1
ATOM 1351 O O . SER A 1 198 ? 9.729 6.102 6.846 1.00 93.50 198 SER A O 1
ATOM 1353 N N . ALA A 1 199 ? 8.359 6.212 8.632 1.00 87.75 199 ALA A N 1
ATOM 1354 C CA . ALA A 1 199 ? 9.170 7.152 9.415 1.00 87.75 199 ALA A CA 1
ATOM 1355 C C . ALA A 1 199 ? 9.646 8.386 8.607 1.00 87.75 199 ALA A C 1
ATOM 1357 O O . ALA A 1 199 ? 10.797 8.819 8.704 1.00 87.75 199 ALA A O 1
ATOM 1358 N N . GLY A 1 200 ? 8.782 8.914 7.730 1.00 86.62 200 GLY A N 1
ATOM 1359 C CA . GLY A 1 200 ? 9.081 10.053 6.849 1.00 86.62 200 GLY A CA 1
ATOM 1360 C C . GLY A 1 200 ? 10.075 9.770 5.712 1.00 86.62 200 GLY A C 1
ATOM 1361 O O . GLY A 1 200 ? 10.456 10.693 4.995 1.00 86.62 200 GLY A O 1
ATOM 1362 N N . SER A 1 201 ? 10.514 8.521 5.541 1.00 89.94 201 SER A N 1
ATOM 1363 C CA . SER A 1 201 ? 11.391 8.096 4.448 1.00 89.94 201 SER A CA 1
ATOM 1364 C C . SER A 1 201 ? 10.586 7.409 3.354 1.00 89.94 201 SER A C 1
ATOM 1366 O O . SER A 1 201 ? 9.732 6.578 3.646 1.00 89.94 201 SER A O 1
ATOM 1368 N N . LEU A 1 202 ? 10.905 7.698 2.094 1.00 92.44 202 LEU A N 1
ATOM 1369 C CA . LEU A 1 202 ? 10.390 6.977 0.932 1.00 92.44 202 LEU A CA 1
ATOM 1370 C C . LEU A 1 202 ? 11.464 6.014 0.428 1.00 92.44 202 LEU A C 1
ATOM 1372 O O . LEU A 1 202 ? 12.552 6.434 0.042 1.00 92.44 202 LEU A O 1
ATOM 1376 N N . THR A 1 203 ? 11.144 4.729 0.387 1.00 92.62 203 THR A N 1
ATOM 1377 C CA . THR A 1 203 ? 11.968 3.695 -0.239 1.00 92.62 203 THR A CA 1
ATOM 1378 C C . THR A 1 203 ? 11.253 3.180 -1.473 1.00 92.62 203 THR A C 1
ATOM 1380 O O . THR A 1 203 ? 10.071 2.865 -1.425 1.00 92.62 203 THR A O 1
ATOM 1383 N N . MET A 1 204 ? 11.960 3.084 -2.589 1.00 92.56 204 MET A N 1
ATOM 1384 C CA . MET A 1 204 ? 11.453 2.517 -3.830 1.00 92.56 204 MET A CA 1
ATOM 1385 C C . MET A 1 204 ? 12.461 1.529 -4.388 1.00 92.56 204 MET A C 1
ATOM 1387 O O . MET A 1 204 ? 13.666 1.767 -4.343 1.00 92.56 204 MET A O 1
ATOM 1391 N N . ALA A 1 205 ? 11.973 0.438 -4.953 1.00 94.12 205 ALA A N 1
ATOM 1392 C CA . ALA A 1 205 ? 12.794 -0.523 -5.662 1.00 94.12 205 ALA A CA 1
ATOM 1393 C C . ALA A 1 205 ? 12.054 -1.013 -6.898 1.00 94.12 205 ALA A C 1
ATOM 1395 O O . ALA A 1 205 ? 10.831 -1.128 -6.898 1.00 94.12 205 ALA A O 1
ATOM 1396 N N . GLY A 1 206 ? 12.793 -1.325 -7.952 1.00 94.12 206 GLY A N 1
ATOM 1397 C CA . GLY A 1 206 ? 12.215 -1.927 -9.140 1.00 94.12 206 GLY A CA 1
ATOM 1398 C C . GLY A 1 206 ? 13.147 -2.935 -9.776 1.00 94.12 206 GLY A C 1
ATOM 1399 O O . GLY A 1 206 ? 14.367 -2.836 -9.647 1.00 94.12 206 GLY A O 1
ATOM 1400 N N . THR A 1 207 ? 12.565 -3.913 -10.458 1.00 95.00 207 THR A N 1
ATOM 1401 C CA . THR A 1 207 ? 13.281 -5.002 -11.127 1.00 95.00 207 THR A CA 1
ATOM 1402 C C . THR A 1 207 ? 12.600 -5.372 -12.439 1.00 95.00 207 THR A C 1
ATOM 1404 O O . THR A 1 207 ? 11.406 -5.133 -12.646 1.00 95.00 207 THR A O 1
ATOM 1407 N N . GLY A 1 208 ? 13.383 -5.941 -13.357 1.00 94.12 208 GLY A N 1
ATOM 1408 C CA . GLY A 1 208 ? 12.898 -6.321 -14.682 1.00 94.12 208 GLY A CA 1
ATOM 1409 C C . GLY A 1 208 ? 12.479 -5.128 -15.544 1.00 94.12 208 GLY A C 1
ATOM 1410 O O . GLY A 1 208 ? 11.757 -5.318 -16.520 1.00 94.12 208 GLY A O 1
ATOM 1411 N N . ILE A 1 209 ? 12.924 -3.910 -15.208 1.00 93.94 209 ILE A N 1
ATOM 1412 C CA . ILE A 1 209 ? 12.543 -2.695 -15.925 1.00 93.94 209 ILE A CA 1
ATOM 1413 C C . ILE A 1 209 ? 13.078 -2.778 -17.356 1.00 93.94 209 ILE A C 1
ATOM 1415 O O . ILE A 1 209 ? 14.290 -2.847 -17.582 1.00 93.94 209 ILE A O 1
ATOM 1419 N N . THR A 1 210 ? 12.169 -2.792 -18.322 1.00 93.25 210 THR A N 1
ATOM 1420 C CA . THR A 1 210 ? 12.475 -2.923 -19.745 1.00 93.25 210 THR A CA 1
ATOM 1421 C C . THR A 1 210 ? 11.601 -1.974 -20.545 1.00 93.25 210 THR A C 1
ATOM 1423 O O . THR A 1 210 ? 10.437 -1.755 -20.218 1.00 93.25 210 THR A O 1
ATOM 1426 N N . GLY A 1 211 ? 12.162 -1.402 -21.602 1.00 89.31 211 GLY A N 1
ATOM 1427 C CA . GLY A 1 211 ? 11.445 -0.499 -22.492 1.00 89.31 211 GLY A CA 1
ATOM 1428 C C . GLY A 1 211 ? 12.332 0.639 -22.965 1.00 89.31 211 GLY A C 1
ATOM 1429 O O . GLY A 1 211 ? 13.551 0.604 -22.795 1.00 89.31 211 GLY A O 1
ATOM 1430 N N . GLY A 1 212 ? 11.737 1.653 -23.577 1.00 87.06 212 GLY A N 1
ATOM 1431 C CA . GLY A 1 212 ? 12.481 2.792 -24.089 1.00 87.06 212 GLY A CA 1
ATOM 1432 C C . GLY A 1 212 ? 11.749 3.557 -25.178 1.00 87.06 212 GLY A C 1
ATOM 1433 O O . GLY A 1 212 ? 10.521 3.563 -25.234 1.00 87.06 212 GLY A O 1
ATOM 1434 N N . LEU A 1 213 ? 12.533 4.228 -26.016 1.00 85.12 213 LEU A N 1
ATOM 1435 C CA . LEU A 1 213 ? 12.085 5.030 -27.144 1.00 85.12 213 LEU A CA 1
ATOM 1436 C C . LEU A 1 213 ? 12.291 4.264 -28.440 1.00 85.12 213 LEU A C 1
ATOM 1438 O O . LEU A 1 213 ? 13.420 3.881 -28.743 1.00 85.12 213 LEU A O 1
ATOM 1442 N N . VAL A 1 214 ? 11.242 4.148 -29.247 1.00 81.00 214 VAL A N 1
ATOM 1443 C CA . VAL A 1 214 ? 11.351 3.662 -30.625 1.00 81.00 214 VAL A CA 1
ATOM 1444 C C . VAL A 1 214 ? 10.710 4.683 -31.558 1.00 81.00 214 VAL A C 1
ATOM 1446 O O . VAL A 1 214 ? 9.518 4.961 -31.469 1.00 81.00 214 VAL A O 1
ATOM 1449 N N . THR A 1 215 ? 11.506 5.258 -32.456 1.00 81.38 215 THR A N 1
ATOM 1450 C CA . THR A 1 215 ? 11.054 6.183 -33.506 1.00 81.38 215 THR A CA 1
ATOM 1451 C C . THR A 1 215 ? 11.632 5.772 -34.860 1.00 81.38 215 THR A C 1
ATOM 1453 O O . THR A 1 215 ? 12.458 4.858 -34.952 1.00 81.38 215 THR A O 1
ATOM 1456 N N . SER A 1 216 ? 11.200 6.416 -35.953 1.00 78.69 216 SER A N 1
ATOM 1457 C CA . SER A 1 216 ? 11.730 6.095 -37.282 1.00 78.69 216 SER A CA 1
ATOM 1458 C C . SER A 1 216 ? 13.229 6.413 -37.352 1.00 78.69 216 SER A C 1
ATOM 1460 O O . SER A 1 216 ? 13.627 7.576 -37.417 1.00 78.69 216 SER A O 1
ATOM 1462 N N . GLY A 1 217 ? 14.058 5.372 -37.351 1.00 77.38 217 GLY A N 1
ATOM 1463 C CA . GLY A 1 217 ? 15.509 5.490 -37.480 1.00 77.38 217 GLY A CA 1
ATOM 1464 C C . GLY A 1 217 ? 16.276 5.650 -36.167 1.00 77.38 217 GLY A C 1
ATOM 1465 O O . GLY A 1 217 ? 17.489 5.813 -36.238 1.00 77.38 217 GLY A O 1
ATOM 1466 N N . LEU A 1 218 ? 15.630 5.578 -34.998 1.00 79.75 218 LEU A N 1
ATOM 1467 C CA . LEU A 1 218 ? 16.301 5.588 -33.694 1.00 79.75 218 LEU A CA 1
ATOM 1468 C C . LEU A 1 218 ? 15.558 4.706 -32.683 1.00 79.75 218 LEU A C 1
ATOM 1470 O O . LEU A 1 218 ? 14.351 4.824 -32.499 1.00 79.75 218 LEU A O 1
ATOM 1474 N N . SER A 1 219 ? 16.305 3.863 -31.981 1.00 83.25 219 SER A N 1
ATOM 1475 C CA . SER A 1 219 ? 15.836 3.060 -30.861 1.00 83.25 219 SER A CA 1
ATOM 1476 C C . SER A 1 219 ? 16.819 3.170 -29.699 1.00 83.25 219 SER A C 1
ATOM 1478 O O . SER A 1 219 ? 18.019 2.925 -29.860 1.00 83.25 219 SER A O 1
ATOM 1480 N N . VAL A 1 220 ? 16.300 3.554 -28.535 1.00 84.12 220 VAL A N 1
ATOM 1481 C CA . VAL A 1 220 ? 17.030 3.631 -27.266 1.00 84.12 220 VAL A CA 1
ATOM 1482 C C . VAL A 1 220 ? 16.272 2.798 -26.254 1.00 84.12 220 VAL A C 1
ATOM 1484 O O . VAL A 1 220 ? 15.096 3.052 -26.020 1.00 84.12 220 VAL A O 1
ATOM 1487 N N . GLY A 1 221 ? 16.936 1.817 -25.654 1.00 87.56 221 GLY A N 1
ATOM 1488 C CA . GLY A 1 221 ? 16.301 0.842 -24.780 1.00 87.56 221 GLY A CA 1
ATOM 1489 C C . GLY A 1 221 ? 17.073 0.613 -23.494 1.00 87.56 221 GLY A C 1
ATOM 1490 O O . GLY A 1 221 ? 18.304 0.662 -23.464 1.00 87.56 221 GLY A O 1
ATOM 1491 N N . VAL A 1 222 ? 16.323 0.323 -22.442 1.00 90.38 222 VAL A N 1
ATOM 1492 C CA . VAL A 1 222 ? 16.797 -0.282 -21.205 1.00 90.38 222 VAL A CA 1
ATOM 1493 C C . VAL A 1 222 ? 16.274 -1.714 -21.175 1.00 90.38 222 VAL A C 1
ATOM 1495 O O . VAL A 1 222 ? 15.140 -1.978 -21.575 1.00 90.38 222 VAL A O 1
ATOM 1498 N N . SER A 1 223 ? 17.105 -2.650 -20.728 1.00 91.50 223 SER A N 1
ATOM 1499 C CA . SER A 1 223 ? 16.756 -4.070 -20.657 1.00 91.50 223 SER A CA 1
ATOM 1500 C C . SER A 1 223 ? 17.121 -4.654 -19.304 1.00 91.50 223 SER A C 1
ATOM 1502 O O . SER A 1 223 ? 18.241 -4.459 -18.821 1.00 91.50 223 SER A O 1
ATOM 1504 N N . ASN A 1 224 ? 16.163 -5.376 -18.714 1.00 91.75 224 ASN A N 1
ATOM 1505 C CA . ASN A 1 224 ? 16.310 -6.085 -17.445 1.00 91.75 224 ASN A CA 1
ATOM 1506 C C . ASN A 1 224 ? 16.993 -5.238 -16.356 1.00 91.75 224 ASN A C 1
ATOM 1508 O O . ASN A 1 224 ? 17.921 -5.689 -15.682 1.00 91.75 224 ASN A O 1
ATOM 1512 N N . ALA A 1 225 ? 16.583 -3.974 -16.244 1.00 92.38 225 ALA A N 1
ATOM 1513 C CA . ALA A 1 225 ? 17.149 -3.068 -15.269 1.00 92.38 225 ALA A CA 1
ATOM 1514 C C . ALA A 1 225 ? 16.530 -3.263 -13.885 1.00 92.38 225 ALA A C 1
ATOM 1516 O O . ALA A 1 225 ? 15.384 -3.693 -13.732 1.00 92.38 225 ALA A O 1
ATOM 1517 N N . ALA A 1 226 ? 17.309 -2.913 -12.872 1.00 93.12 226 ALA A N 1
ATOM 1518 C CA . ALA A 1 226 ? 16.890 -2.839 -11.489 1.00 93.12 226 ALA A CA 1
ATOM 1519 C C . ALA A 1 226 ? 17.330 -1.505 -10.891 1.00 93.12 226 ALA A C 1
ATOM 1521 O O . ALA A 1 226 ? 18.375 -0.970 -11.265 1.00 93.12 226 ALA A O 1
ATOM 1522 N N . PHE A 1 227 ? 16.556 -0.974 -9.954 1.00 91.94 227 PHE A N 1
ATOM 1523 C CA . PHE A 1 227 ? 16.938 0.213 -9.203 1.00 91.94 227 PHE A CA 1
ATOM 1524 C C . PHE A 1 227 ? 16.488 0.129 -7.747 1.00 91.94 227 PHE A C 1
ATOM 1526 O O . PHE A 1 227 ? 15.543 -0.585 -7.420 1.00 91.94 227 PHE A O 1
ATOM 1533 N N . GLY A 1 228 ? 17.159 0.892 -6.894 1.00 89.06 228 GLY A N 1
ATOM 1534 C CA . GLY A 1 228 ? 16.770 1.201 -5.529 1.00 89.06 228 GLY A CA 1
ATOM 1535 C C . GLY A 1 228 ? 16.934 2.698 -5.288 1.00 89.06 228 GLY A C 1
ATOM 1536 O O . GLY A 1 228 ? 17.935 3.289 -5.691 1.00 89.06 228 GLY A O 1
ATOM 1537 N N . LEU A 1 229 ? 15.945 3.317 -4.656 1.00 89.94 229 LEU A N 1
ATOM 1538 C CA . LEU A 1 229 ? 15.920 4.729 -4.306 1.00 89.94 229 LEU A CA 1
ATOM 1539 C C . LEU A 1 229 ? 15.465 4.870 -2.855 1.00 89.94 229 LEU A C 1
ATOM 1541 O O . LEU A 1 229 ? 14.396 4.400 -2.489 1.00 89.94 229 LEU A O 1
ATOM 1545 N N . LEU A 1 230 ? 16.268 5.545 -2.047 1.00 90.06 230 LEU A N 1
ATOM 1546 C CA . LEU A 1 230 ? 15.910 5.991 -0.707 1.00 90.06 230 LEU A CA 1
ATOM 1547 C C . LEU A 1 230 ? 15.836 7.512 -0.727 1.00 90.06 230 LEU A C 1
ATOM 1549 O O . LEU A 1 230 ? 16.798 8.147 -1.144 1.00 90.06 230 LEU A O 1
ATOM 1553 N N . VAL A 1 231 ? 14.745 8.087 -0.242 1.00 90.44 231 VAL A N 1
ATOM 1554 C CA . VAL A 1 231 ? 14.604 9.509 0.075 1.00 90.44 231 VAL A CA 1
ATOM 1555 C C . VAL A 1 231 ? 14.367 9.614 1.576 1.00 90.44 231 VAL A C 1
ATOM 1557 O O . VAL A 1 231 ? 13.459 8.986 2.108 1.00 90.44 231 VAL A O 1
ATOM 1560 N N . THR A 1 232 ? 15.211 10.368 2.267 1.00 91.00 232 THR A N 1
ATOM 1561 C CA . THR A 1 232 ? 15.164 10.528 3.724 1.00 91.00 232 THR A CA 1
ATOM 1562 C C . THR A 1 232 ? 14.257 11.700 4.120 1.00 91.00 232 THR A C 1
ATOM 1564 O O . THR A 1 232 ? 13.992 12.571 3.284 1.00 91.00 232 THR A O 1
ATOM 1567 N N . PRO A 1 233 ? 13.879 11.828 5.407 1.00 89.44 233 PRO A N 1
ATOM 1568 C CA . PRO A 1 233 ? 13.067 12.948 5.890 1.00 89.44 233 PRO A CA 1
ATOM 1569 C C . PRO A 1 233 ? 13.770 14.307 5.738 1.00 89.44 233 PRO A C 1
ATOM 1571 O O . PRO A 1 233 ? 13.134 15.355 5.736 1.00 89.44 233 PRO A O 1
ATOM 1574 N N . ALA A 1 234 ? 15.098 14.304 5.578 1.00 89.25 234 ALA A N 1
ATOM 1575 C CA . ALA A 1 234 ? 15.898 15.498 5.323 1.00 89.25 234 ALA A CA 1
ATOM 1576 C C . ALA A 1 234 ? 15.902 15.925 3.838 1.00 89.25 234 ALA A C 1
ATOM 1578 O O . ALA A 1 234 ? 16.728 16.752 3.450 1.00 89.25 234 ALA A O 1
ATOM 1579 N N . ASN A 1 235 ? 15.034 15.350 2.992 1.00 84.56 235 ASN A N 1
ATOM 1580 C CA . ASN A 1 235 ? 14.966 15.585 1.542 1.00 84.56 235 ASN A CA 1
ATOM 1581 C C . ASN A 1 235 ? 16.285 15.301 0.802 1.00 84.56 235 ASN A C 1
ATOM 1583 O O . ASN A 1 235 ? 16.602 15.906 -0.225 1.00 84.56 235 ASN A O 1
ATOM 1587 N N . THR A 1 236 ? 17.064 14.358 1.324 1.00 85.38 236 THR A N 1
ATOM 1588 C CA . THR A 1 236 ? 18.247 13.808 0.655 1.00 85.38 236 THR A CA 1
ATOM 1589 C C . THR A 1 236 ? 17.930 12.415 0.134 1.00 85.38 236 THR A C 1
ATOM 1591 O O . THR A 1 236 ? 17.052 11.743 0.666 1.00 85.38 236 THR A O 1
ATOM 1594 N N . PHE A 1 237 ? 18.626 11.968 -0.903 1.00 85.00 237 PHE A N 1
ATOM 1595 C CA . PHE A 1 237 ? 18.376 10.705 -1.564 1.00 85.00 237 PHE A CA 1
ATOM 1596 C C . PHE A 1 237 ? 19.643 9.925 -1.930 1.00 85.00 237 PHE A C 1
ATOM 1598 O O . PHE A 1 237 ? 20.721 10.474 -2.180 1.00 85.00 237 PHE A O 1
ATOM 1605 N N . ALA A 1 238 ? 19.483 8.608 -1.989 1.00 79.38 238 ALA A N 1
ATOM 1606 C CA . ALA A 1 238 ? 20.441 7.673 -2.550 1.00 79.38 238 ALA A CA 1
ATOM 1607 C C . ALA A 1 238 ? 19.748 6.859 -3.645 1.00 79.38 238 ALA A C 1
ATOM 1609 O O . ALA A 1 238 ? 18.670 6.322 -3.420 1.00 79.38 238 ALA A O 1
ATOM 1610 N N . LEU A 1 239 ? 20.363 6.787 -4.821 1.00 84.75 239 LEU A N 1
ATOM 1611 C CA . LEU A 1 239 ? 19.896 6.043 -5.982 1.00 84.75 239 LEU A CA 1
ATOM 1612 C C . LEU A 1 239 ? 20.986 5.064 -6.409 1.00 84.75 239 LEU A C 1
ATOM 1614 O O . LEU A 1 239 ? 22.124 5.463 -6.656 1.00 84.75 239 LEU A O 1
ATOM 1618 N N . GLU A 1 240 ? 20.613 3.807 -6.580 1.00 84.56 240 GLU A N 1
ATOM 1619 C CA . GLU A 1 240 ? 21.403 2.810 -7.284 1.00 84.56 240 GLU A CA 1
ATOM 1620 C C . GLU A 1 240 ? 20.558 2.222 -8.407 1.00 84.56 240 GLU A C 1
ATOM 1622 O O . GLU A 1 240 ? 19.420 1.829 -8.190 1.00 84.56 240 GLU A O 1
ATOM 1627 N N . ALA A 1 241 ? 21.096 2.179 -9.618 1.00 86.56 241 ALA A N 1
ATOM 1628 C CA . ALA A 1 241 ? 20.438 1.594 -10.773 1.00 86.56 241 ALA A CA 1
ATOM 1629 C C . ALA A 1 241 ? 21.428 0.737 -11.552 1.00 86.56 241 ALA A C 1
ATOM 1631 O O . ALA A 1 241 ? 22.611 1.067 -11.658 1.00 86.56 241 ALA A O 1
ATOM 1632 N N . SER A 1 242 ? 20.945 -0.358 -12.123 1.00 90.12 242 SER A N 1
ATOM 1633 C CA . SER A 1 242 ? 21.726 -1.220 -12.995 1.00 90.12 242 SER A CA 1
ATOM 1634 C C . SER A 1 242 ? 20.885 -1.807 -14.119 1.00 90.12 242 SER A C 1
ATOM 1636 O O . SER A 1 242 ? 19.674 -1.905 -13.981 1.00 90.12 242 SER A O 1
ATOM 1638 N N . GLY A 1 243 ? 21.501 -2.191 -15.235 1.00 89.06 243 GLY A N 1
ATOM 1639 C CA . GLY A 1 243 ? 20.797 -2.858 -16.333 1.00 89.06 243 GLY A CA 1
ATOM 1640 C C . GLY A 1 243 ? 21.508 -2.752 -17.672 1.00 89.06 243 GLY A C 1
ATOM 1641 O O . GLY A 1 243 ? 22.540 -2.087 -17.796 1.00 89.06 243 GLY A O 1
ATOM 1642 N N . GLY A 1 244 ? 20.956 -3.416 -18.683 1.00 86.88 244 GLY A N 1
ATOM 1643 C CA . GLY A 1 244 ? 21.435 -3.296 -20.052 1.00 86.88 244 GLY A CA 1
ATOM 1644 C C . GLY A 1 244 ? 20.928 -2.010 -20.699 1.00 86.88 244 GLY A C 1
ATOM 1645 O O . GLY A 1 244 ? 19.778 -1.624 -20.491 1.00 86.88 244 GLY A O 1
ATOM 1646 N N . ILE A 1 245 ? 21.767 -1.363 -21.505 1.00 83.38 245 ILE A N 1
ATOM 1647 C CA . ILE A 1 245 ? 21.383 -0.201 -22.319 1.00 83.38 245 ILE A CA 1
ATOM 1648 C C . ILE A 1 245 ? 21.706 -0.523 -23.774 1.00 83.38 245 ILE A C 1
ATOM 1650 O O . ILE A 1 245 ? 22.788 -1.036 -24.069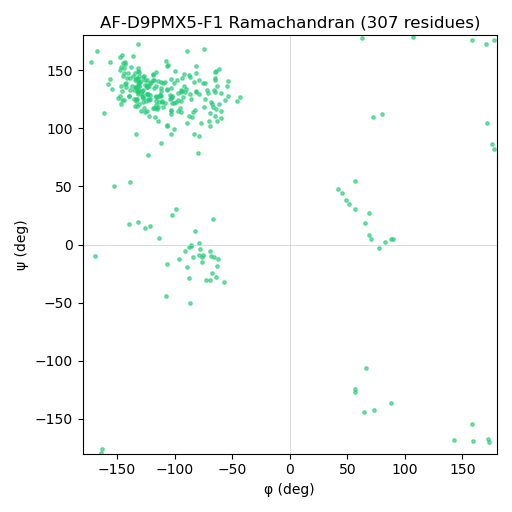 1.00 83.38 245 ILE A O 1
ATOM 1654 N N . SER A 1 246 ? 20.788 -0.207 -24.682 1.00 82.00 246 SER A N 1
ATOM 1655 C CA . SER A 1 246 ? 20.978 -0.351 -26.123 1.00 82.00 246 SER A CA 1
ATOM 1656 C C . SER A 1 246 ? 20.631 0.936 -26.856 1.00 82.00 246 SER A C 1
ATOM 1658 O O . SER A 1 246 ? 19.641 1.594 -26.548 1.00 82.00 246 SER A O 1
ATOM 1660 N N . PHE A 1 247 ? 21.429 1.257 -27.864 1.00 79.75 247 PHE A N 1
ATOM 1661 C CA . PHE A 1 247 ? 21.223 2.358 -28.786 1.00 79.75 247 PHE A CA 1
ATOM 1662 C C . PHE A 1 247 ? 21.450 1.847 -30.210 1.00 79.75 247 PHE A C 1
ATOM 1664 O O . PHE A 1 247 ? 22.510 1.310 -30.539 1.00 79.75 247 PHE A O 1
ATOM 1671 N N . THR A 1 248 ? 20.446 2.018 -31.056 1.00 77.44 248 THR A N 1
ATOM 1672 C CA . THR A 1 248 ? 20.416 1.514 -32.433 1.00 77.44 248 THR A CA 1
ATOM 1673 C C . THR A 1 248 ? 19.794 2.579 -33.324 1.00 77.44 248 THR A C 1
ATOM 1675 O O . THR A 1 248 ? 18.699 3.046 -33.031 1.00 77.44 248 THR A O 1
ATOM 1678 N N . GLY A 1 249 ? 20.462 2.961 -34.411 1.00 70.06 249 GLY A N 1
ATOM 1679 C CA . GLY A 1 249 ? 19.951 3.960 -35.356 1.00 70.06 249 GLY A CA 1
ATOM 1680 C C . GLY A 1 249 ? 20.644 5.327 -35.292 1.00 70.06 249 GLY A C 1
ATOM 1681 O O . GLY A 1 249 ? 21.585 5.545 -34.532 1.00 70.06 249 GLY A O 1
ATOM 1682 N N . GLY A 1 250 ? 20.217 6.236 -36.171 1.00 61.78 250 GLY A N 1
ATOM 1683 C CA . GLY A 1 250 ? 21.017 7.361 -36.660 1.00 61.78 250 GLY A CA 1
ATOM 1684 C C . GLY A 1 250 ? 22.244 6.868 -37.433 1.00 61.78 250 GLY A C 1
ATOM 1685 O O . GLY A 1 250 ? 22.503 5.671 -37.511 1.00 61.78 250 GLY A O 1
ATOM 1686 N N . SER A 1 251 ? 23.055 7.760 -37.992 1.00 71.94 251 SER A N 1
ATOM 1687 C CA . SER A 1 251 ? 24.338 7.387 -38.621 1.00 71.94 251 SER A CA 1
ATOM 1688 C C . SER A 1 251 ? 25.388 6.852 -37.617 1.00 71.94 251 SER A C 1
ATOM 1690 O O . SER A 1 251 ? 26.588 6.934 -37.872 1.00 71.94 251 SER A O 1
ATOM 1692 N N . PHE A 1 252 ? 24.955 6.362 -36.452 1.00 62.00 252 PHE A N 1
ATOM 1693 C CA . PHE A 1 252 ? 25.774 5.826 -35.375 1.00 62.00 252 PHE A CA 1
ATOM 1694 C C . PHE A 1 252 ? 25.943 4.310 -35.534 1.00 62.00 252 PHE A C 1
ATOM 1696 O O . PHE A 1 252 ? 25.036 3.605 -35.973 1.00 62.00 252 PHE A O 1
ATOM 1703 N N . ALA A 1 253 ? 27.106 3.795 -35.131 1.00 67.12 253 ALA A N 1
ATOM 1704 C CA . ALA A 1 253 ? 27.276 2.362 -34.913 1.00 67.12 253 ALA A CA 1
ATOM 1705 C C . ALA A 1 253 ? 26.381 1.917 -33.745 1.00 67.12 253 ALA A C 1
ATOM 1707 O O . ALA A 1 253 ? 26.228 2.659 -32.775 1.00 67.12 253 ALA A O 1
ATOM 1708 N N . ASN A 1 254 ? 25.806 0.716 -33.826 1.00 70.31 254 ASN A N 1
ATOM 1709 C CA . ASN A 1 254 ? 25.010 0.149 -32.737 1.00 70.31 254 ASN A CA 1
ATOM 1710 C C . ASN A 1 254 ? 25.852 0.106 -31.452 1.00 70.31 254 ASN A C 1
ATOM 1712 O O . ASN A 1 254 ? 26.936 -0.478 -31.445 1.00 70.31 254 ASN A O 1
ATOM 1716 N N . LEU A 1 255 ? 25.360 0.717 -30.375 1.00 68.75 255 LEU A N 1
ATOM 1717 C CA . LEU A 1 255 ? 26.017 0.723 -29.070 1.00 68.75 255 LEU A CA 1
ATOM 1718 C C . LEU A 1 255 ? 25.171 -0.091 -28.097 1.00 68.75 255 LEU A C 1
ATOM 1720 O O . LEU A 1 255 ? 23.976 0.153 -27.948 1.00 68.75 255 LEU A O 1
ATOM 1724 N N . SER A 1 256 ? 25.784 -1.041 -27.400 1.00 78.19 256 SER A N 1
ATOM 1725 C CA . SER A 1 256 ? 25.120 -1.757 -26.315 1.00 78.19 256 SER A CA 1
ATOM 1726 C C . SER A 1 256 ? 26.072 -2.017 -25.153 1.00 78.19 256 SER A C 1
ATOM 1728 O O . SER A 1 256 ? 27.268 -2.264 -25.325 1.00 78.19 256 SER A O 1
ATOM 1730 N N . ALA A 1 257 ? 25.529 -1.940 -23.942 1.00 76.44 257 ALA A N 1
ATOM 1731 C CA . ALA A 1 257 ? 26.190 -2.351 -22.715 1.00 76.44 257 ALA A CA 1
ATOM 1732 C C . ALA A 1 257 ? 25.336 -3.428 -22.052 1.00 76.44 257 ALA A C 1
ATOM 1734 O O . ALA A 1 257 ? 24.140 -3.232 -21.843 1.00 76.44 257 ALA A O 1
ATOM 1735 N N . THR A 1 258 ? 25.953 -4.559 -21.713 1.00 77.81 258 THR A N 1
ATOM 1736 C CA . THR A 1 258 ? 25.267 -5.682 -21.054 1.00 77.81 258 THR A CA 1
ATOM 1737 C C . THR A 1 258 ? 24.952 -5.357 -19.597 1.00 77.81 258 THR A C 1
ATOM 1739 O O . THR A 1 258 ? 23.959 -5.825 -19.055 1.00 77.81 258 THR A O 1
ATOM 1742 N N . SER A 1 259 ? 25.782 -4.528 -18.964 1.00 79.69 259 SER A N 1
ATOM 1743 C CA . SER A 1 259 ? 25.534 -4.019 -17.622 1.00 79.69 259 SER A CA 1
ATOM 1744 C C . SER A 1 259 ? 26.091 -2.610 -17.500 1.00 79.69 259 SER A C 1
ATOM 1746 O O . SER A 1 259 ? 27.282 -2.370 -17.693 1.00 79.69 259 SER A O 1
ATOM 1748 N N . THR A 1 260 ? 25.214 -1.673 -17.184 1.00 82.38 260 THR A N 1
ATOM 1749 C CA . THR A 1 260 ? 25.550 -0.335 -16.713 1.00 82.38 260 THR A CA 1
ATOM 1750 C C . THR A 1 260 ? 25.150 -0.264 -15.255 1.00 82.38 260 THR A C 1
ATOM 1752 O O . THR A 1 260 ? 24.088 -0.770 -14.916 1.00 82.38 260 THR A O 1
ATOM 1755 N N . THR A 1 261 ? 25.961 0.351 -14.400 1.00 81.12 261 THR A N 1
ATOM 1756 C CA . THR A 1 261 ? 25.562 0.716 -13.039 1.00 81.12 261 THR A CA 1
ATOM 1757 C C . THR A 1 261 ? 25.708 2.216 -12.839 1.00 81.12 261 THR A C 1
ATOM 1759 O O . THR A 1 261 ? 26.680 2.819 -13.298 1.00 81.12 261 THR A O 1
ATOM 1762 N N . VAL A 1 262 ? 24.739 2.820 -12.162 1.00 79.12 262 VAL A N 1
ATOM 1763 C CA . VAL A 1 262 ? 24.724 4.227 -11.764 1.00 79.12 262 VAL A CA 1
ATOM 1764 C C . VAL A 1 262 ? 24.433 4.276 -10.274 1.00 79.12 262 VAL A C 1
ATOM 1766 O O . VAL A 1 262 ? 23.464 3.688 -9.812 1.00 79.12 262 VAL A O 1
ATOM 1769 N N . GLN A 1 263 ? 25.278 4.973 -9.528 1.00 82.12 263 GLN A N 1
ATOM 1770 C CA . GLN A 1 263 ? 25.121 5.197 -8.099 1.00 82.12 263 GLN A CA 1
ATOM 1771 C C . GLN A 1 263 ? 25.237 6.695 -7.821 1.00 82.12 263 GLN A C 1
ATOM 1773 O O . GLN A 1 263 ? 26.169 7.352 -8.298 1.00 82.12 263 GLN A O 1
ATOM 1778 N N . PHE A 1 264 ? 24.298 7.225 -7.049 1.00 74.81 264 PHE A N 1
ATOM 1779 C CA . PHE A 1 264 ? 24.283 8.594 -6.553 1.00 74.81 264 PHE A CA 1
ATOM 1780 C C . PHE A 1 264 ? 23.857 8.588 -5.088 1.00 74.81 264 PHE A C 1
ATOM 1782 O O . PHE A 1 264 ? 22.909 7.900 -4.729 1.00 74.81 264 PHE A O 1
ATOM 1789 N N . ASN A 1 265 ? 24.524 9.362 -4.237 1.00 81.44 265 ASN A N 1
ATOM 1790 C CA . ASN A 1 265 ? 24.137 9.486 -2.836 1.00 81.44 265 ASN A CA 1
ATOM 1791 C C . ASN A 1 265 ? 24.454 10.890 -2.306 1.00 81.44 265 ASN A C 1
ATOM 1793 O O . ASN A 1 265 ? 25.596 11.351 -2.416 1.00 81.44 265 ASN A O 1
ATOM 1797 N N . ASN A 1 266 ? 23.454 11.550 -1.712 1.00 82.12 266 ASN A N 1
ATOM 1798 C CA . ASN A 1 266 ? 23.632 12.799 -0.974 1.00 82.12 266 ASN A CA 1
ATOM 1799 C C . ASN A 1 266 ? 23.087 12.779 0.477 1.00 82.12 266 ASN A C 1
ATOM 1801 O O . ASN A 1 266 ? 23.015 13.839 1.100 1.00 82.12 266 ASN A O 1
ATOM 1805 N N . THR A 1 267 ? 22.775 11.607 1.051 1.00 75.38 267 THR A N 1
ATOM 1806 C CA . THR A 1 267 ? 22.146 11.447 2.384 1.00 75.38 267 THR A CA 1
ATOM 1807 C C . THR A 1 267 ? 23.021 11.825 3.583 1.00 75.38 267 THR A C 1
ATOM 1809 O O . THR A 1 267 ? 22.537 11.884 4.709 1.00 75.38 267 THR A O 1
ATOM 1812 N N . GLY A 1 268 ? 24.296 12.150 3.349 1.00 65.81 268 GLY A N 1
ATOM 1813 C CA . GLY A 1 268 ? 25.255 12.593 4.369 1.00 65.81 268 GLY A CA 1
ATOM 1814 C C . GLY A 1 268 ? 26.042 13.851 3.990 1.00 65.81 268 GLY A C 1
ATOM 1815 O O . GLY A 1 268 ? 27.124 14.088 4.528 1.00 65.81 268 GLY A O 1
ATOM 1816 N N . CYS A 1 269 ? 25.567 14.653 3.031 1.00 55.31 269 CYS A N 1
ATOM 1817 C CA . CYS A 1 269 ? 26.339 15.785 2.517 1.00 55.31 269 CYS A CA 1
ATOM 1818 C C . CYS A 1 269 ? 26.294 17.031 3.419 1.00 55.31 269 CYS A C 1
ATOM 1820 O O . CYS A 1 269 ? 25.671 18.033 3.083 1.00 55.31 269 CYS A O 1
ATOM 1822 N N . CYS A 1 270 ? 27.082 17.027 4.497 1.00 42.94 270 CYS A N 1
ATOM 1823 C CA . CYS A 1 270 ? 27.671 18.247 5.053 1.00 42.94 270 CYS A CA 1
ATOM 1824 C C . CYS A 1 270 ? 29.137 18.327 4.582 1.00 42.94 270 CYS A C 1
ATOM 1826 O O . CYS A 1 270 ? 29.995 17.620 5.094 1.00 42.94 270 CYS A O 1
ATOM 1828 N N . ARG A 1 271 ? 29.428 19.126 3.542 1.00 43.16 271 ARG A N 1
ATOM 1829 C CA . ARG A 1 271 ? 30.795 19.479 3.082 1.00 43.16 271 ARG A CA 1
ATOM 1830 C C . ARG A 1 271 ? 31.853 18.334 3.050 1.00 43.16 271 ARG A C 1
ATOM 1832 O O . ARG A 1 271 ? 32.953 18.571 3.531 1.00 43.16 271 ARG A O 1
ATOM 1839 N N . THR A 1 272 ? 31.618 17.125 2.498 1.00 41.03 272 THR A N 1
ATOM 1840 C CA . THR A 1 272 ? 32.747 16.238 2.048 1.00 41.03 272 THR A CA 1
ATOM 1841 C C . THR A 1 272 ? 32.453 14.980 1.208 1.00 41.03 272 THR A C 1
ATOM 1843 O O . THR A 1 272 ? 33.422 14.423 0.700 1.00 41.03 272 THR A O 1
ATOM 1846 N N . ALA A 1 273 ? 31.221 14.496 0.995 1.00 44.47 273 ALA A N 1
ATOM 1847 C CA . ALA A 1 273 ? 31.056 13.219 0.267 1.00 44.47 273 ALA A CA 1
ATOM 1848 C C . ALA A 1 273 ? 29.726 13.048 -0.486 1.00 44.47 273 ALA A C 1
ATOM 1850 O O . ALA A 1 273 ? 29.078 12.011 -0.384 1.00 44.47 273 ALA A O 1
ATOM 1851 N N . CYS A 1 274 ? 29.338 14.036 -1.293 1.00 49.69 274 CYS A N 1
ATOM 1852 C CA . CYS A 1 274 ? 28.422 13.748 -2.397 1.00 49.69 274 CYS A CA 1
ATOM 1853 C C . CYS A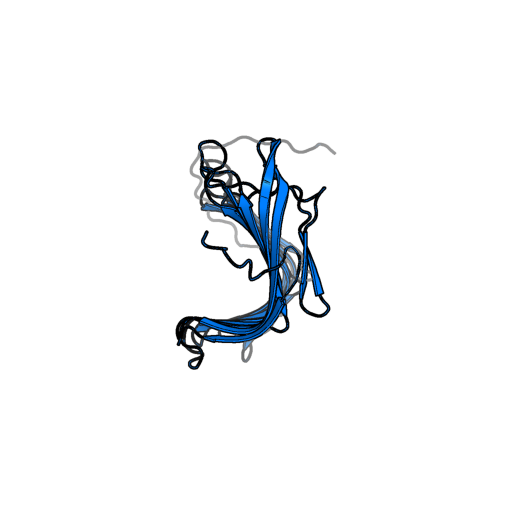 1 274 ? 29.238 13.025 -3.470 1.00 49.69 274 CYS A C 1
ATOM 1855 O O . CYS A 1 274 ? 30.216 13.583 -3.974 1.00 49.69 274 CYS A O 1
ATOM 1857 N N . TRP A 1 275 ? 28.879 11.786 -3.794 1.00 57.47 275 TRP A N 1
ATOM 1858 C CA . TRP A 1 275 ? 29.580 11.018 -4.817 1.00 57.47 275 TRP A CA 1
ATOM 1859 C C . TRP A 1 275 ? 28.603 10.476 -5.850 1.00 57.47 275 TRP A C 1
ATOM 1861 O O . TRP A 1 275 ? 27.464 10.117 -5.557 1.00 57.47 275 TRP A O 1
ATOM 1871 N N . TRP A 1 276 ? 29.084 10.446 -7.085 1.00 51.78 276 TRP A N 1
ATOM 1872 C CA . TRP A 1 276 ? 28.422 9.805 -8.203 1.00 51.78 276 TRP A CA 1
ATOM 1873 C C . TRP A 1 276 ? 29.403 8.801 -8.804 1.00 51.78 276 TRP A C 1
ATOM 1875 O O . TRP A 1 276 ? 30.612 9.052 -8.871 1.00 51.78 276 TRP A O 1
ATOM 1885 N N . ARG A 1 277 ? 28.901 7.646 -9.227 1.00 56.91 277 ARG A N 1
ATOM 1886 C CA . ARG A 1 277 ? 29.684 6.636 -9.938 1.00 56.91 277 ARG A CA 1
ATOM 1887 C C . ARG A 1 277 ? 28.828 6.058 -11.050 1.00 56.91 277 ARG A C 1
ATOM 1889 O O . ARG A 1 277 ? 27.734 5.577 -10.791 1.00 56.91 277 ARG A O 1
ATOM 1896 N N . ALA A 1 278 ? 29.362 6.050 -12.266 1.00 56.41 278 ALA A N 1
ATOM 1897 C CA . ALA A 1 278 ? 28.816 5.270 -13.368 1.00 56.41 278 ALA A CA 1
ATOM 1898 C C . ALA A 1 278 ? 29.860 4.248 -13.831 1.00 56.41 278 ALA A C 1
ATOM 1900 O O . ALA A 1 278 ? 31.038 4.588 -13.979 1.00 56.41 278 ALA A O 1
ATOM 1901 N N . ARG A 1 279 ? 29.451 2.997 -14.047 1.00 67.94 279 ARG A N 1
ATOM 1902 C CA . ARG A 1 279 ? 30.294 1.945 -14.626 1.00 67.94 279 ARG A CA 1
ATOM 1903 C C . ARG A 1 279 ? 29.560 1.313 -15.798 1.00 67.94 279 ARG A C 1
ATOM 1905 O O . ARG A 1 279 ? 28.409 0.928 -15.665 1.00 67.94 279 ARG A O 1
ATOM 1912 N N . PHE A 1 280 ? 30.260 1.158 -16.913 1.00 68.31 280 PHE A N 1
ATOM 1913 C CA . PHE A 1 280 ? 29.754 0.477 -18.098 1.00 68.31 280 PHE A CA 1
ATOM 1914 C C . PHE A 1 280 ? 30.583 -0.786 -18.323 1.00 68.31 280 PHE A C 1
ATOM 1916 O O . PHE A 1 280 ? 31.811 -0.721 -18.369 1.00 68.31 280 PHE A O 1
ATOM 1923 N N . SER A 1 281 ? 29.913 -1.926 -18.442 1.00 61.59 281 SER A N 1
ATOM 1924 C CA . SER A 1 281 ? 30.475 -3.179 -18.935 1.00 61.59 281 SER A CA 1
ATOM 1925 C C . SER A 1 281 ? 29.977 -3.362 -20.365 1.00 61.59 281 SER A C 1
ATOM 1927 O O . SER A 1 281 ? 28.842 -3.790 -20.601 1.00 61.59 281 SER A O 1
ATOM 1929 N N . THR A 1 282 ? 30.789 -2.933 -21.330 1.00 52.16 282 THR A N 1
ATOM 1930 C CA . THR A 1 282 ? 30.511 -3.132 -22.753 1.00 52.16 282 THR A CA 1
ATOM 1931 C C . THR A 1 282 ? 31.151 -4.433 -23.220 1.00 52.16 282 THR A C 1
ATOM 1933 O O . THR A 1 282 ? 32.300 -4.726 -22.893 1.00 52.16 282 THR A O 1
ATOM 1936 N N . SER A 1 283 ? 30.419 -5.214 -24.016 1.00 44.00 283 SER A N 1
ATOM 1937 C CA . SER A 1 283 ? 30.978 -6.357 -24.744 1.00 44.00 283 SER A CA 1
ATOM 1938 C C . SER A 1 283 ? 31.590 -5.960 -26.095 1.00 44.00 283 SER A C 1
ATOM 1940 O O . SER A 1 283 ? 32.183 -6.808 -26.754 1.00 44.00 283 SER A O 1
ATOM 1942 N N . SER A 1 284 ? 31.547 -4.684 -26.508 1.00 43.69 284 SER A N 1
ATOM 1943 C CA . SER A 1 284 ? 32.395 -4.209 -27.608 1.00 43.69 284 SER A CA 1
ATOM 1944 C C . SER A 1 284 ? 32.704 -2.704 -27.564 1.00 43.69 284 SER A C 1
ATOM 1946 O O . SER A 1 284 ? 31.829 -1.859 -27.408 1.00 43.69 284 SER A O 1
ATOM 1948 N N . THR A 1 285 ? 33.991 -2.412 -27.774 1.00 37.88 285 THR A N 1
ATOM 1949 C CA . THR A 1 285 ? 34.635 -1.128 -28.117 1.00 37.88 285 THR A CA 1
ATOM 1950 C C . THR A 1 285 ? 34.895 -0.108 -26.992 1.00 37.88 285 THR A C 1
ATOM 1952 O O . THR A 1 285 ? 34.008 0.528 -26.432 1.00 37.88 285 THR A O 1
ATOM 1955 N N . THR A 1 286 ? 36.189 0.086 -26.715 1.00 31.69 286 THR A N 1
ATOM 1956 C CA . THR A 1 286 ? 36.793 1.121 -25.860 1.00 31.69 286 THR A CA 1
ATOM 1957 C C . THR A 1 286 ? 36.527 2.538 -26.374 1.00 31.69 286 THR A C 1
ATOM 1959 O O . THR A 1 286 ? 37.001 2.902 -27.449 1.00 31.69 286 THR A O 1
ATOM 1962 N N . TRP A 1 287 ? 35.886 3.373 -25.555 1.00 31.86 287 TRP A N 1
ATOM 1963 C CA . TRP A 1 287 ? 35.840 4.827 -25.733 1.00 31.86 287 TRP A CA 1
ATOM 1964 C C . TRP A 1 287 ? 36.824 5.507 -24.767 1.00 31.86 287 TRP A C 1
ATOM 1966 O O . TRP A 1 287 ? 36.798 5.244 -23.563 1.00 31.86 287 TRP A O 1
ATOM 1976 N N . ARG A 1 288 ? 37.717 6.366 -25.282 1.00 28.78 288 ARG A N 1
ATOM 1977 C CA . ARG A 1 288 ? 38.609 7.219 -24.475 1.00 28.78 288 ARG A CA 1
ATOM 1978 C C . ARG A 1 288 ? 38.065 8.657 -24.477 1.00 28.78 288 ARG A C 1
ATOM 1980 O O . ARG A 1 288 ? 38.072 9.269 -25.544 1.00 28.78 288 ARG A O 1
ATOM 1987 N N . PRO A 1 289 ? 37.635 9.221 -23.333 1.00 33.41 289 PRO A N 1
ATOM 1988 C CA . PRO A 1 289 ? 37.274 10.635 -23.259 1.00 33.41 289 PRO A CA 1
ATOM 1989 C C . PRO A 1 289 ? 38.490 11.545 -23.516 1.00 33.41 289 PRO A C 1
ATOM 1991 O O . PRO A 1 289 ? 39.610 11.182 -23.139 1.00 33.41 289 PRO A O 1
ATOM 1994 N N . PRO A 1 290 ? 38.297 12.746 -24.098 1.00 32.75 290 PRO A N 1
ATOM 1995 C CA . PRO A 1 290 ? 39.342 13.763 -24.151 1.00 32.75 290 PRO A CA 1
ATOM 1996 C C . PRO A 1 290 ? 39.697 14.242 -22.729 1.00 32.75 290 PRO A C 1
ATOM 1998 O O . PRO A 1 290 ? 38.838 14.246 -21.843 1.00 32.75 290 PRO A O 1
ATOM 2001 N N . PRO A 1 291 ? 40.961 14.633 -22.476 1.00 32.84 291 PRO A N 1
ATOM 2002 C CA . PRO A 1 291 ? 41.419 14.954 -21.131 1.00 32.84 291 PRO A CA 1
ATOM 2003 C C . PRO A 1 291 ? 40.697 16.192 -20.575 1.00 32.84 291 PRO A C 1
ATOM 2005 O O . PRO A 1 291 ? 40.485 17.162 -21.310 1.00 32.84 291 PRO A O 1
ATOM 2008 N N . PRO A 1 292 ? 40.356 16.211 -19.273 1.00 35.44 292 PRO A N 1
ATOM 2009 C CA . PRO A 1 292 ? 39.738 17.375 -18.657 1.00 35.44 292 PRO A CA 1
ATOM 2010 C C . PRO A 1 292 ? 40.709 18.563 -18.669 1.00 35.44 292 PRO A C 1
ATOM 2012 O O . PRO A 1 292 ? 41.866 18.448 -18.249 1.00 35.44 292 PRO A O 1
ATOM 2015 N N . ARG A 1 293 ? 40.228 19.730 -19.121 1.00 32.19 293 ARG A N 1
ATOM 2016 C CA . ARG A 1 293 ? 40.923 21.010 -18.927 1.00 32.19 293 ARG A CA 1
ATOM 2017 C C . ARG A 1 293 ? 41.077 21.248 -17.425 1.00 32.19 293 ARG A C 1
ATOM 2019 O O . ARG A 1 293 ? 40.095 21.406 -16.706 1.00 32.19 293 ARG A O 1
ATOM 2026 N N . ARG A 1 294 ? 42.324 21.255 -16.953 1.00 34.22 294 ARG A N 1
ATOM 2027 C CA . ARG A 1 294 ? 42.676 21.567 -15.567 1.00 34.22 294 ARG A CA 1
ATOM 2028 C C . ARG A 1 294 ? 42.365 23.036 -15.275 1.00 34.22 294 ARG A C 1
ATOM 2030 O O . ARG A 1 294 ? 43.007 23.913 -15.839 1.00 34.22 294 ARG A O 1
ATOM 2037 N N . SER A 1 295 ? 41.469 23.286 -14.327 1.00 32.19 295 SER A N 1
ATOM 2038 C CA . SER A 1 295 ? 41.625 24.395 -13.386 1.00 32.19 295 SER A CA 1
ATOM 2039 C C . SER A 1 295 ? 41.800 23.768 -12.009 1.00 32.19 295 SER A C 1
ATOM 2041 O O . SER A 1 295 ? 40.881 23.156 -11.470 1.00 32.19 295 SER A O 1
ATOM 2043 N N . ALA A 1 296 ? 43.027 23.812 -11.497 1.00 31.83 296 ALA A N 1
ATOM 2044 C CA . ALA A 1 296 ? 43.336 23.387 -10.145 1.00 31.83 296 ALA A CA 1
ATOM 2045 C C . ALA A 1 296 ? 43.166 24.597 -9.221 1.00 31.83 296 ALA A C 1
ATOM 2047 O O . ALA A 1 296 ? 44.037 25.460 -9.189 1.00 31.83 296 ALA A O 1
ATOM 2048 N N . SER A 1 297 ? 42.081 24.652 -8.447 1.00 32.84 297 SER A N 1
ATOM 2049 C CA . SER A 1 297 ? 42.069 25.430 -7.208 1.00 32.84 297 SER A CA 1
ATOM 2050 C C . SER A 1 297 ? 42.588 24.533 -6.084 1.00 32.84 297 SER A C 1
ATOM 2052 O O . SER A 1 297 ? 41.989 23.524 -5.712 1.00 32.84 297 SER A O 1
ATOM 2054 N N . SER A 1 298 ? 43.773 24.875 -5.606 1.00 39.62 298 SER A N 1
ATOM 2055 C CA . SER A 1 298 ? 44.543 24.215 -4.560 1.00 39.62 298 SER A CA 1
ATOM 2056 C C . SER A 1 298 ? 43.858 24.276 -3.191 1.00 39.62 298 SER A C 1
ATOM 2058 O O . SER A 1 298 ? 43.846 25.345 -2.594 1.00 39.62 298 SER A O 1
ATOM 2060 N N . ALA A 1 299 ? 43.368 23.140 -2.679 1.00 34.00 299 ALA A N 1
ATOM 2061 C CA . ALA A 1 299 ? 43.372 22.775 -1.248 1.00 34.00 299 ALA A CA 1
ATOM 2062 C C . ALA A 1 299 ? 42.667 21.422 -1.007 1.00 34.00 299 ALA A C 1
ATOM 2064 O O . ALA A 1 299 ? 41.496 21.385 -0.653 1.00 34.00 299 ALA A O 1
ATOM 2065 N N . CYS A 1 300 ? 43.379 20.309 -1.213 1.00 27.42 300 CYS A N 1
ATOM 2066 C CA . CYS A 1 300 ? 43.225 19.044 -0.467 1.00 27.42 300 CYS A CA 1
ATOM 2067 C C . CYS A 1 300 ? 44.153 17.991 -1.086 1.00 27.42 300 CYS A C 1
ATOM 2069 O O . CYS A 1 300 ? 43.782 17.243 -1.986 1.00 27.42 300 CYS A O 1
ATOM 2071 N N . ARG A 1 301 ? 45.409 17.958 -0.630 1.00 31.92 301 ARG A N 1
ATOM 2072 C CA . ARG A 1 301 ? 46.315 16.824 -0.857 1.00 31.92 301 ARG A CA 1
ATOM 2073 C C . ARG A 1 301 ? 46.395 16.010 0.434 1.00 31.92 301 ARG A C 1
ATOM 2075 O O . ARG A 1 301 ? 46.949 16.522 1.400 1.00 31.92 301 ARG A O 1
ATOM 2082 N N . ARG A 1 302 ? 45.906 14.765 0.409 1.00 26.69 302 ARG A N 1
ATOM 2083 C CA . ARG A 1 302 ? 46.435 13.542 1.074 1.00 26.69 302 ARG A CA 1
ATOM 2084 C C . ARG A 1 302 ? 45.387 12.430 0.902 1.00 26.69 302 ARG A C 1
ATOM 2086 O O . ARG A 1 302 ? 44.253 12.610 1.310 1.00 26.69 302 ARG A O 1
ATOM 2093 N N . TRP A 1 303 ? 45.623 11.471 0.003 1.00 28.45 303 TRP A N 1
ATOM 2094 C CA . TRP A 1 303 ? 46.359 10.201 0.183 1.00 28.45 303 TRP A CA 1
ATOM 2095 C C . TRP A 1 303 ? 45.594 9.173 1.029 1.00 28.45 303 TRP A C 1
ATOM 2097 O O . TRP A 1 303 ? 45.520 9.314 2.242 1.00 28.45 303 TRP A O 1
ATOM 2107 N N . TRP A 1 304 ? 45.131 8.104 0.374 1.00 28.62 304 TRP A N 1
ATOM 2108 C CA . TRP A 1 304 ? 44.939 6.784 0.983 1.00 28.62 304 TRP A CA 1
ATOM 2109 C C . TRP A 1 304 ? 45.831 5.767 0.248 1.00 28.62 304 TRP A C 1
ATOM 2111 O O . TRP A 1 304 ? 46.084 5.950 -0.948 1.00 28.62 304 TRP A O 1
ATOM 2121 N N . PRO A 1 305 ? 46.369 4.758 0.958 1.00 34.66 305 PRO A N 1
ATOM 2122 C CA . PRO A 1 305 ? 47.477 3.930 0.503 1.00 34.66 305 PRO A CA 1
ATOM 2123 C C . PRO A 1 305 ? 47.020 2.813 -0.444 1.00 34.66 305 PRO A C 1
ATOM 2125 O O . PRO A 1 305 ? 45.934 2.255 -0.311 1.00 34.66 305 PRO A O 1
ATOM 2128 N N . THR A 1 306 ? 47.889 2.463 -1.388 1.00 36.28 306 THR A N 1
ATOM 2129 C CA . THR A 1 306 ? 47.823 1.219 -2.165 1.00 36.28 306 THR A CA 1
ATOM 2130 C C . THR A 1 306 ? 47.988 0.000 -1.250 1.00 36.28 306 THR A C 1
ATOM 2132 O O . THR A 1 306 ? 48.914 0.011 -0.435 1.00 36.28 306 THR A O 1
ATOM 2135 N N . PRO A 1 307 ? 47.196 -1.076 -1.411 1.00 30.61 307 PRO A N 1
ATOM 2136 C CA . PRO A 1 307 ? 47.539 -2.361 -0.822 1.00 30.61 307 PRO A CA 1
ATOM 2137 C C . PRO A 1 307 ? 48.739 -2.948 -1.575 1.00 30.61 307 PRO A C 1
ATOM 2139 O O . PRO A 1 307 ? 48.774 -2.969 -2.808 1.00 30.61 307 PRO A O 1
ATOM 2142 N N . SER A 1 308 ? 49.751 -3.380 -0.829 1.00 44.28 308 SER A N 1
ATOM 2143 C CA . SER A 1 308 ? 50.878 -4.149 -1.351 1.00 44.28 308 SER A CA 1
ATOM 2144 C C . SER A 1 308 ? 50.439 -5.571 -1.707 1.00 44.28 308 SER A C 1
ATOM 2146 O O . SER A 1 308 ? 49.780 -6.201 -0.887 1.00 44.28 308 SER A O 1
ATOM 2148 N N . ARG A 1 309 ? 50.852 -5.986 -2.913 1.00 38.41 309 ARG A N 1
ATOM 2149 C CA . ARG A 1 309 ? 50.939 -7.332 -3.521 1.00 38.41 309 ARG A CA 1
ATOM 2150 C C . ARG A 1 309 ? 50.203 -8.491 -2.857 1.00 38.41 309 ARG A C 1
ATOM 2152 O O . ARG A 1 309 ? 50.615 -8.894 -1.752 1.00 38.41 309 ARG A O 1
#

Sequence (309 aa):
SGSTFDHFGVNAGYSFGGDLSLGQGLSLSGTLSVAYSTGVSLTDPLGATQPFDVWKIGIENGTGYLGLDKADPGKPGLSVTDVDAGVLIVDASTPGTDLGWLLAKGTAAAANVSINSSIAVNAGSLAVDFSLGLGTLGASANDSGLNLSAQAQSITAGATTFTFDGDGSLGEFAALSGTATVTAGPFSLTGTVGLAVSAGSLTMAGTGITGGLVTSGLSVGVSNAAFGLLVTPANTFALEASGGISFTGGSFANLSATSTTVQFNNTGCCRTACWWRARFSTSSTTWRPPPPRRSASSACRRWWPTPSR

Radius of gyration: 26.04 Å; Cα contacts (8 Å, |Δi|>4): 793; chains: 1; bounding box: 86×42×68 Å

Nearest PDB structures (foldseek):
  8bgm-assembly1_B  TM=1.762E-01  e=2.703E-01  Paraclostridium bifermentans
  3uau-assembly2_B  TM=1.414E-01  e=4.742E+00  Campylobacter jejuni subsp. jejuni 81-176
  3uau-assembly1_A  TM=1.441E-01  e=5.975E+00  Campylobacter jejuni subsp. jejuni 81-176

Secondary structure (DSSP, 8-state):
------SS-TT--EEEEEEEE-TTSEEEEEEEEEEEEEEEEEE-TTS-EEEEEEEEEEEEEEEEEEES-SS-TTS-EEEEEEEEEEEEEEEE-STT--EEEEEEEEEEEEEEEEEETTEEEEEEEEEEEEEEEEEEETTEE-------TTS-EEEEETTEEEEE---STT-SEEEEEEEEEEEETTEEEEEEEEEEEETTEEEEEEEEEEEEEEETTEEEEEEEEEEEEEE-TTS-EEEEEEEEEEEEESSSPPEEEEEEEEEEE-TT-SSS--EEEEEEE-SS----PPPP------------PPPP-

Mean predicted aligned error: 11.55 Å

pLDDT: mean 80.97, std 19.16, range [26.69, 98.06]

Organism: NCBI:txid749907

Foldseek 3Di:
DPPPPPPAPAFDKDKDWDWDDPDFAKIKGFIKIKHKHWQPFFAFPVRDTAIKIKIKIWGFQMWMKGFRGPVDLQGWIKTFTGKTKIWMWIAGPDPPDWWIKIWMWIKTCWIWTRHGPFKIKIFRMKIKTWMAITGDDPHHGQQWFGACLVPWDWHDHPPDIDIDHDHRPQGGKIKMKGWMWIGGHQWIWTWIKIWMAGPQKIKIKTWQIWTTHDDV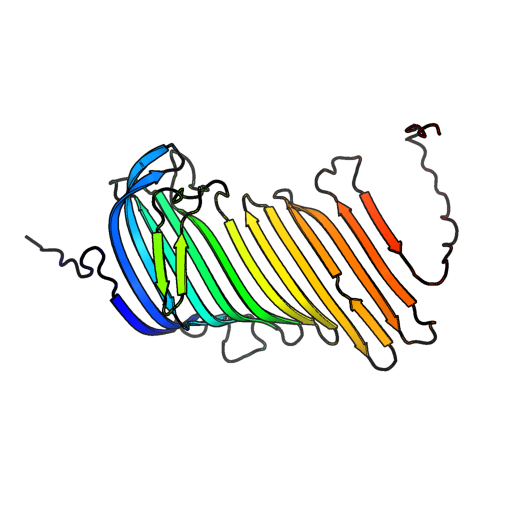FKDKIWGGKIKIKIQHNVRWIKIKIKTKIWIGGDVDDTFIFGMKIWIFGDPPDPPDDGDIDIDTHGPDDDDDDDDDDDDDPDDDDDDDDDDDD